Protein AF-M1PUT1-F1 (afdb_monomer_lite)

Organism: Desulfocapsa sulfexigens (strain DSM 10523 / SB164P1) (NCBI:txid1167006)

Structure (mmCIF, N/CA/C/O backbone):
data_AF-M1PUT1-F1
#
_entry.id   AF-M1PUT1-F1
#
loop_
_atom_site.group_PDB
_atom_site.id
_atom_site.type_symbol
_atom_site.label_atom_id
_atom_site.label_alt_id
_atom_site.label_comp_id
_atom_site.label_asym_id
_atom_site.label_entity_id
_atom_site.label_seq_id
_atom_site.pdbx_PDB_ins_code
_atom_site.Cartn_x
_atom_site.Cartn_y
_atom_site.Cartn_z
_atom_site.occupancy
_atom_site.B_iso_or_equiv
_atom_site.auth_seq_id
_atom_site.auth_comp_id
_atom_site.auth_asym_id
_atom_site.auth_atom_id
_atom_site.pdbx_PDB_model_num
ATOM 1 N N . MET A 1 1 ? 48.023 29.730 -5.323 1.00 48.31 1 MET A N 1
ATOM 2 C CA . MET A 1 1 ? 46.971 30.029 -4.322 1.00 48.31 1 MET A CA 1
ATOM 3 C C . MET A 1 1 ? 45.655 30.480 -4.987 1.00 48.31 1 MET A C 1
ATOM 5 O O . MET A 1 1 ? 45.204 31.579 -4.721 1.00 48.31 1 MET A O 1
ATOM 9 N N . LYS A 1 2 ? 45.019 29.673 -5.860 1.00 57.91 2 LYS A N 1
ATOM 10 C CA . LYS A 1 2 ? 43.735 30.046 -6.521 1.00 57.91 2 LYS A CA 1
ATOM 11 C C . LYS A 1 2 ? 42.644 28.958 -6.489 1.00 57.91 2 LYS A C 1
ATOM 13 O O . LYS A 1 2 ? 41.542 29.164 -6.979 1.00 57.91 2 LYS A O 1
ATOM 18 N N . ASN A 1 3 ? 42.908 27.810 -5.860 1.00 53.78 3 ASN A N 1
ATOM 19 C CA . ASN A 1 3 ? 41.974 26.673 -5.869 1.00 53.78 3 ASN A CA 1
ATOM 20 C C . ASN A 1 3 ? 40.825 26.788 -4.848 1.00 53.78 3 ASN A C 1
ATOM 22 O O . ASN A 1 3 ? 39.892 25.992 -4.905 1.00 53.78 3 ASN A O 1
ATOM 26 N N . GLN A 1 4 ? 40.868 27.755 -3.923 1.00 58.66 4 GLN A N 1
ATOM 27 C CA . GLN A 1 4 ? 39.782 27.966 -2.955 1.00 58.66 4 GLN A CA 1
ATOM 28 C C . GLN A 1 4 ? 38.662 28.871 -3.489 1.00 58.66 4 GLN A C 1
ATOM 30 O O . GLN A 1 4 ? 37.504 28.661 -3.135 1.00 58.66 4 GLN A O 1
ATOM 35 N N . GLU A 1 5 ? 38.956 29.803 -4.399 1.00 68.38 5 GLU A N 1
ATOM 36 C CA . GLU A 1 5 ? 37.929 30.696 -4.958 1.00 68.38 5 GLU A CA 1
ATOM 37 C C . GLU A 1 5 ? 36.975 29.957 -5.907 1.00 68.38 5 GLU A C 1
ATOM 39 O O . GLU A 1 5 ? 35.763 30.161 -5.848 1.00 68.38 5 GLU A O 1
ATOM 44 N N . LEU A 1 6 ? 37.486 29.004 -6.696 1.00 61.56 6 LEU A N 1
ATOM 45 C CA . LEU A 1 6 ? 36.655 28.186 -7.588 1.00 61.56 6 LEU A CA 1
ATOM 46 C C . LEU A 1 6 ? 35.690 27.270 -6.822 1.00 61.56 6 LEU A C 1
ATOM 48 O O .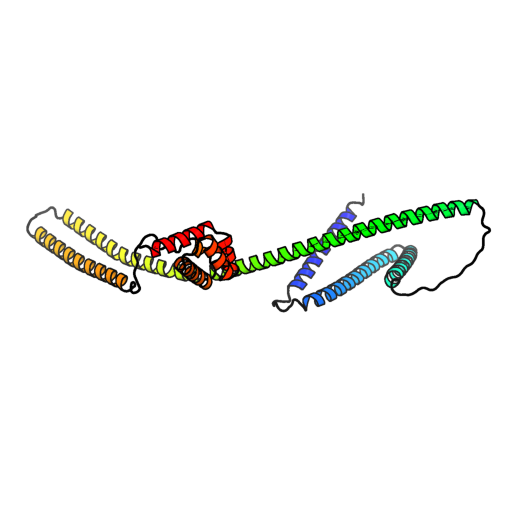 LEU A 1 6 ? 34.551 27.082 -7.244 1.00 61.56 6 LEU A O 1
ATOM 52 N N . ARG A 1 7 ? 36.104 26.741 -5.663 1.00 70.94 7 ARG A N 1
ATOM 53 C CA . ARG A 1 7 ? 35.241 25.889 -4.826 1.00 70.94 7 ARG A CA 1
ATOM 54 C C . ARG A 1 7 ? 34.103 26.678 -4.181 1.00 70.94 7 ARG A C 1
ATOM 56 O O . ARG A 1 7 ? 32.991 26.167 -4.090 1.00 70.94 7 ARG A O 1
ATOM 63 N N . SER A 1 8 ? 34.364 27.924 -3.784 1.00 76.50 8 SER A N 1
ATOM 64 C CA . SER A 1 8 ? 33.346 28.809 -3.206 1.00 76.50 8 SER A CA 1
ATOM 65 C C . SER A 1 8 ? 32.264 29.171 -4.228 1.00 76.50 8 SER A C 1
ATOM 67 O O . SER A 1 8 ? 31.075 29.086 -3.924 1.00 76.50 8 SER A O 1
ATOM 69 N N . SER A 1 9 ? 32.652 29.482 -5.470 1.00 76.25 9 SER A N 1
ATOM 70 C CA . SER A 1 9 ? 31.686 29.749 -6.545 1.00 76.25 9 SER A CA 1
ATOM 71 C C . SER A 1 9 ? 30.878 28.511 -6.945 1.00 76.25 9 SER A C 1
ATOM 73 O O . SER A 1 9 ? 29.685 28.631 -7.216 1.00 76.25 9 SER A O 1
ATOM 75 N N . LEU A 1 10 ? 31.487 27.320 -6.917 1.00 74.25 10 LEU A N 1
ATOM 76 C CA . LEU A 1 10 ? 30.795 26.068 -7.243 1.00 74.25 10 LEU A CA 1
ATOM 77 C C . LEU A 1 10 ? 29.747 25.688 -6.182 1.00 74.25 10 LEU A C 1
ATOM 79 O O . LEU A 1 10 ? 28.637 25.285 -6.514 1.00 74.25 10 LEU A O 1
ATOM 83 N N . ILE A 1 11 ? 30.067 25.872 -4.898 1.00 81.69 11 ILE A N 1
ATOM 84 C CA . ILE A 1 11 ? 29.125 25.625 -3.794 1.00 81.69 11 ILE A CA 1
ATOM 85 C C . ILE A 1 11 ? 27.957 26.615 -3.827 1.00 81.69 11 ILE A C 1
ATOM 87 O O . ILE A 1 11 ? 26.810 26.222 -3.616 1.00 81.69 11 ILE A O 1
ATOM 91 N N . LYS A 1 12 ? 28.221 27.886 -4.153 1.00 76.88 12 LYS A N 1
ATOM 92 C CA . LYS A 1 12 ? 27.166 28.899 -4.282 1.00 76.88 12 LYS A CA 1
ATOM 93 C C . LYS A 1 12 ? 26.215 28.608 -5.446 1.00 76.88 12 LYS A C 1
ATOM 95 O O . LYS A 1 12 ? 25.012 28.789 -5.277 1.00 76.88 12 LYS A O 1
ATOM 100 N N . SER A 1 13 ? 26.713 28.118 -6.588 1.00 77.25 13 SER A N 1
ATOM 101 C CA . SER A 1 13 ? 25.825 27.731 -7.696 1.00 77.25 13 SER A CA 1
ATOM 102 C C . SER A 1 13 ? 25.040 26.449 -7.396 1.00 77.25 13 SER A C 1
ATOM 104 O O . SER A 1 13 ? 23.871 26.362 -7.765 1.00 77.25 13 SER A O 1
ATOM 106 N N . GLY A 1 14 ? 25.624 25.501 -6.652 1.00 79.25 14 GLY A N 1
ATOM 107 C CA . GLY A 1 14 ? 24.929 24.291 -6.201 1.00 79.25 14 GLY A CA 1
ATOM 108 C C . GLY A 1 14 ? 23.739 24.587 -5.282 1.00 79.25 14 GLY A C 1
ATOM 109 O O . GLY A 1 14 ? 22.659 24.033 -5.471 1.00 79.25 14 GLY A O 1
ATOM 110 N N . ILE A 1 15 ? 23.898 25.518 -4.336 1.00 83.81 15 ILE A N 1
ATOM 111 C CA . ILE A 1 15 ? 22.803 25.951 -3.451 1.00 83.81 15 ILE A CA 1
ATOM 112 C C . ILE A 1 15 ? 21.693 26.644 -4.252 1.00 83.81 15 ILE A C 1
ATOM 114 O O . ILE A 1 15 ? 20.517 26.356 -4.041 1.00 83.81 15 ILE A O 1
ATOM 118 N N . LEU A 1 16 ? 22.053 27.508 -5.209 1.00 76.06 16 LEU A N 1
ATOM 119 C CA . LEU A 1 16 ? 21.081 28.173 -6.083 1.00 76.06 16 LEU A CA 1
ATOM 120 C C . LEU A 1 16 ? 20.263 27.155 -6.898 1.00 76.06 16 LEU A C 1
ATOM 122 O O . LEU A 1 16 ? 19.053 27.306 -7.045 1.00 76.06 16 LEU A O 1
ATOM 126 N N . LEU A 1 17 ? 20.912 26.094 -7.382 1.00 79.12 17 LEU A N 1
ATOM 127 C CA . LEU A 1 17 ? 20.268 25.030 -8.148 1.00 79.12 17 LEU A CA 1
ATOM 128 C C . LEU A 1 17 ? 19.271 24.234 -7.292 1.00 79.12 17 LEU A C 1
ATOM 130 O O . LEU A 1 17 ? 18.158 23.980 -7.746 1.00 79.12 17 LEU A O 1
ATOM 134 N N . ILE A 1 18 ? 19.620 23.911 -6.042 1.00 74.00 18 ILE A N 1
ATOM 135 C CA . ILE A 1 18 ? 18.709 23.238 -5.099 1.00 74.00 18 ILE A CA 1
ATOM 136 C C . ILE A 1 18 ? 17.482 24.112 -4.807 1.00 74.00 18 ILE A C 1
ATOM 138 O O . ILE A 1 18 ? 16.357 23.616 -4.831 1.00 74.00 18 ILE A O 1
ATOM 142 N N . VAL A 1 19 ? 17.677 25.417 -4.590 1.00 78.12 19 VAL A N 1
ATOM 143 C CA . VAL A 1 19 ? 16.573 26.366 -4.364 1.00 78.12 19 VAL A CA 1
ATOM 144 C C . VAL A 1 19 ? 15.668 26.467 -5.596 1.00 78.12 19 VAL A C 1
ATOM 146 O O . VAL A 1 19 ? 14.448 26.458 -5.453 1.00 78.12 19 VAL A O 1
ATOM 149 N N . CYS A 1 20 ? 16.234 26.492 -6.807 1.00 74.56 20 CYS A N 1
ATOM 150 C CA . CYS A 1 20 ? 15.451 26.474 -8.044 1.00 74.56 20 CYS A CA 1
ATOM 151 C C . CYS A 1 20 ? 14.635 25.183 -8.205 1.00 74.56 20 CYS A C 1
ATOM 153 O O . CYS A 1 20 ? 13.454 25.260 -8.536 1.00 74.56 20 CYS A O 1
ATOM 155 N N . ILE A 1 21 ? 15.218 24.009 -7.931 1.00 74.75 21 ILE A N 1
ATOM 156 C CA . ILE A 1 21 ? 14.491 22.726 -7.965 1.00 74.75 21 ILE A CA 1
ATOM 157 C C . ILE A 1 21 ? 13.343 22.733 -6.950 1.00 74.75 21 ILE A C 1
ATOM 159 O O . ILE A 1 21 ? 12.232 22.318 -7.277 1.00 74.75 21 ILE A O 1
ATOM 163 N N . PHE A 1 22 ? 13.583 23.252 -5.745 1.00 73.19 22 PHE A N 1
ATOM 164 C CA . PHE A 1 22 ? 12.565 23.351 -4.702 1.00 73.19 22 PHE A CA 1
ATOM 165 C C . PHE A 1 22 ? 11.407 24.279 -5.097 1.00 73.19 22 PHE A C 1
ATOM 167 O O . PHE A 1 22 ? 10.241 23.941 -4.889 1.00 73.19 22 PHE A O 1
ATOM 174 N N . PHE A 1 23 ? 11.707 25.428 -5.710 1.00 69.38 23 PHE A N 1
ATOM 175 C CA . PHE A 1 23 ? 10.690 26.354 -6.214 1.00 69.38 23 PHE A CA 1
ATOM 176 C C . PHE A 1 23 ? 9.856 25.732 -7.330 1.00 69.38 23 PHE A C 1
ATOM 178 O O . PHE A 1 23 ? 8.633 25.836 -7.317 1.00 69.38 23 PHE A O 1
ATOM 185 N N . ILE A 1 24 ? 10.506 25.040 -8.263 1.00 72.00 24 ILE A N 1
ATOM 186 C CA . ILE A 1 24 ? 9.830 24.333 -9.348 1.00 72.00 24 ILE A CA 1
ATOM 187 C C . ILE A 1 24 ? 8.907 23.238 -8.797 1.00 72.00 24 ILE A C 1
ATOM 189 O O . ILE A 1 24 ? 7.756 23.145 -9.216 1.00 72.00 24 ILE A O 1
ATOM 193 N N . TYR A 1 25 ? 9.377 22.456 -7.822 1.00 71.19 25 TYR A N 1
ATOM 194 C CA . TYR A 1 25 ? 8.573 21.430 -7.158 1.00 71.19 25 TYR A CA 1
ATOM 195 C C . TYR A 1 25 ? 7.372 22.037 -6.418 1.00 71.19 25 TYR A C 1
ATOM 197 O O . TYR A 1 25 ? 6.253 21.542 -6.529 1.00 71.19 25 TYR A O 1
ATOM 205 N N . SER A 1 26 ? 7.581 23.159 -5.726 1.00 65.88 26 SER A N 1
ATOM 206 C CA . SER A 1 26 ? 6.524 23.863 -4.988 1.00 65.88 26 SER A CA 1
ATOM 207 C C . SER A 1 26 ? 5.457 24.459 -5.911 1.00 65.88 26 SER A C 1
ATOM 209 O O . SER A 1 26 ? 4.275 24.420 -5.579 1.00 65.88 26 SER A O 1
ATOM 211 N N . PHE A 1 27 ? 5.846 24.975 -7.081 1.00 60.88 27 PHE A N 1
ATOM 212 C CA . PHE A 1 27 ? 4.904 25.471 -8.090 1.00 60.88 27 PHE A CA 1
ATOM 213 C C . PHE A 1 27 ? 4.191 24.346 -8.851 1.00 60.88 27 PHE A C 1
ATOM 215 O O . PHE A 1 27 ? 3.041 24.519 -9.244 1.00 60.88 27 PHE A O 1
ATOM 222 N N . ALA A 1 28 ? 4.835 23.190 -9.035 1.00 61.75 28 ALA A N 1
ATOM 223 C CA . ALA A 1 28 ? 4.196 22.011 -9.617 1.00 61.75 28 ALA A CA 1
ATOM 224 C C . ALA A 1 28 ? 3.171 21.372 -8.660 1.00 61.75 28 ALA A C 1
ATOM 226 O O . ALA A 1 28 ? 2.153 20.852 -9.107 1.00 61.75 28 ALA A O 1
ATOM 227 N N . ALA A 1 29 ? 3.417 21.438 -7.348 1.00 57.94 29 ALA A N 1
ATOM 228 C CA . ALA A 1 29 ? 2.552 20.843 -6.331 1.00 57.94 29 ALA A CA 1
ATOM 229 C C . ALA A 1 29 ? 1.340 21.712 -5.941 1.00 57.94 29 ALA A C 1
ATOM 231 O O . ALA A 1 29 ? 0.393 21.199 -5.350 1.00 57.94 29 ALA A O 1
ATOM 232 N N . SER A 1 30 ? 1.338 23.015 -6.245 1.00 50.88 30 SER A N 1
ATOM 233 C CA . SER A 1 30 ? 0.360 23.948 -5.665 1.00 50.88 30 SER A CA 1
ATOM 234 C C . SER A 1 30 ? -0.952 24.122 -6.438 1.00 50.88 30 SER A C 1
ATOM 236 O O . SER A 1 30 ? -1.791 24.893 -5.979 1.00 50.88 30 SER A O 1
ATOM 238 N N . ASN A 1 31 ? -1.187 23.417 -7.557 1.00 51.44 31 ASN A N 1
ATOM 239 C CA . ASN A 1 31 ? -2.340 23.726 -8.420 1.00 51.44 31 ASN A CA 1
ATOM 240 C C . ASN A 1 31 ? -3.222 22.552 -8.893 1.00 51.44 31 ASN A C 1
ATOM 242 O O . ASN A 1 31 ? -3.867 22.664 -9.935 1.00 51.44 31 ASN A O 1
ATOM 246 N N . SER A 1 32 ? -3.340 21.454 -8.138 1.00 47.97 32 SER A N 1
ATOM 247 C CA . SER A 1 32 ? -4.407 20.473 -8.414 1.00 47.97 32 SER A CA 1
ATOM 248 C C . SER A 1 32 ? -4.882 19.712 -7.173 1.00 47.97 32 SER A C 1
ATOM 250 O O . SER A 1 32 ? -4.445 18.596 -6.896 1.00 47.97 32 SER A O 1
ATOM 252 N N . GLY A 1 33 ? -5.831 20.296 -6.443 1.00 49.47 33 GLY A N 1
ATOM 253 C CA . GLY A 1 33 ? -6.724 19.524 -5.582 1.00 49.47 33 GLY A CA 1
ATOM 254 C C . GLY A 1 33 ? -7.792 18.848 -6.443 1.00 49.47 33 GLY A C 1
ATOM 255 O O . GLY A 1 33 ? -8.712 19.517 -6.904 1.00 49.47 33 GLY A O 1
ATOM 256 N N . GLY A 1 34 ? -7.654 17.544 -6.696 1.00 45.12 34 GLY A N 1
ATOM 257 C CA . GLY A 1 34 ? -8.679 16.740 -7.368 1.00 45.12 34 GLY A CA 1
ATOM 258 C C . GLY A 1 34 ? -8.133 15.489 -8.061 1.00 45.12 34 GLY A C 1
ATOM 259 O O . GLY A 1 34 ? -7.307 15.572 -8.965 1.00 45.12 34 GLY A O 1
ATOM 260 N N . ILE A 1 35 ? -8.650 14.324 -7.661 1.00 49.00 35 ILE A N 1
ATOM 261 C CA . ILE A 1 35 ? -8.198 12.966 -8.029 1.00 49.00 35 ILE A CA 1
ATOM 262 C C . ILE A 1 35 ? -8.502 12.614 -9.511 1.00 49.00 35 ILE A C 1
ATOM 264 O O . ILE A 1 35 ? -8.097 11.575 -10.018 1.00 49.00 35 ILE A O 1
ATOM 268 N N . THR A 1 36 ? -9.128 13.512 -10.278 1.00 49.69 36 THR A N 1
ATOM 269 C CA . THR A 1 36 ? -9.387 13.345 -11.723 1.00 49.69 36 THR A CA 1
ATOM 270 C C . THR A 1 36 ? -8.217 13.781 -12.630 1.00 49.69 36 THR A C 1
ATOM 272 O O . THR A 1 36 ? -8.359 13.805 -13.851 1.00 49.69 36 THR A O 1
ATOM 275 N N . GLY A 1 37 ? -7.056 14.149 -12.069 1.00 51.00 37 GLY A N 1
ATOM 276 C CA . GLY A 1 37 ? -5.939 14.801 -12.777 1.00 51.00 37 GLY A CA 1
ATOM 277 C C . GLY A 1 37 ? -4.860 13.907 -13.415 1.00 51.00 37 GLY A C 1
ATOM 278 O O . GLY A 1 37 ? -3.881 14.436 -13.941 1.00 51.00 37 GLY A O 1
ATOM 279 N N . THR A 1 38 ? -4.986 12.580 -13.402 1.00 52.06 38 THR A N 1
ATOM 280 C CA . THR A 1 38 ? -3.892 11.664 -13.800 1.00 52.06 38 THR A CA 1
ATOM 281 C C . THR A 1 38 ? -3.617 11.590 -15.307 1.00 52.06 38 THR A C 1
ATOM 283 O O . THR A 1 38 ? -2.512 11.236 -15.705 1.00 52.06 38 THR A O 1
ATOM 286 N N . ILE A 1 39 ? -4.564 11.987 -16.165 1.00 51.38 39 ILE A N 1
ATOM 287 C CA . ILE A 1 39 ? -4.341 12.049 -17.626 1.00 51.38 39 ILE A CA 1
ATOM 288 C C . ILE A 1 39 ? -3.794 13.426 -18.051 1.00 51.38 39 ILE A C 1
ATOM 290 O O . ILE A 1 39 ? -3.017 13.526 -19.001 1.00 51.38 39 ILE A O 1
ATOM 294 N N . SER A 1 40 ? -4.125 14.491 -17.311 1.00 52.81 40 SER A N 1
ATOM 295 C CA . SER A 1 40 ? -3.613 15.848 -17.572 1.00 52.81 40 SER A CA 1
ATOM 296 C C . SER A 1 40 ? -2.169 16.038 -17.072 1.00 52.81 40 SER A C 1
ATOM 298 O O . SER A 1 40 ? -1.398 16.814 -17.641 1.00 52.81 40 SER A O 1
ATOM 300 N N . SER A 1 41 ? -1.754 15.278 -16.051 1.00 53.03 41 SER A N 1
ATOM 301 C CA . SER A 1 41 ? -0.407 15.364 -15.469 1.00 53.03 41 SER A CA 1
ATOM 302 C C . SER A 1 41 ? 0.706 14.875 -16.408 1.00 53.03 41 SER A C 1
ATOM 304 O O . SER A 1 41 ? 1.805 15.431 -16.384 1.00 53.03 41 SER A O 1
ATOM 306 N N . LEU A 1 42 ? 0.431 13.915 -17.300 1.00 54.72 42 LEU A N 1
ATOM 307 C CA . LEU A 1 42 ? 1.400 13.451 -18.306 1.00 54.72 42 LEU A CA 1
ATOM 308 C C . LEU A 1 42 ? 1.663 14.501 -19.397 1.00 54.72 42 LEU A C 1
ATOM 310 O O . LEU A 1 42 ? 2.816 14.725 -19.771 1.00 54.72 42 LEU A O 1
ATOM 314 N N . PHE A 1 43 ? 0.625 15.207 -19.859 1.00 58.50 43 PHE A N 1
ATOM 315 C CA . PHE A 1 43 ? 0.790 16.335 -20.786 1.00 58.50 43 PHE A CA 1
ATOM 316 C C . PHE A 1 43 ? 1.532 17.504 -20.130 1.00 58.50 43 PHE A C 1
ATOM 318 O O . PHE A 1 43 ? 2.399 18.119 -20.758 1.00 58.50 43 PHE A O 1
ATOM 325 N N . SER A 1 44 ? 1.259 17.761 -18.847 1.00 65.19 44 SER A N 1
ATOM 326 C CA . SER A 1 44 ? 1.984 18.772 -18.076 1.00 65.19 44 SER A CA 1
ATOM 327 C C . SER A 1 44 ? 3.463 18.413 -17.892 1.00 65.19 44 SER A C 1
ATOM 329 O O . SER A 1 44 ? 4.306 19.306 -17.908 1.00 65.19 44 SER A O 1
ATOM 331 N N . GLY A 1 45 ? 3.807 17.124 -17.791 1.00 72.88 45 GLY A N 1
ATOM 332 C CA . GLY A 1 45 ? 5.194 16.658 -17.718 1.00 72.88 45 GLY A CA 1
ATOM 333 C C . GLY A 1 45 ? 5.998 16.937 -18.994 1.00 72.88 45 GLY A C 1
ATOM 334 O O . GLY A 1 45 ? 7.127 17.418 -18.921 1.00 72.88 45 GLY A O 1
ATOM 335 N N . ILE A 1 46 ? 5.411 16.710 -20.173 1.00 74.19 46 ILE A N 1
ATOM 336 C CA . ILE A 1 46 ? 6.084 16.975 -21.458 1.00 74.19 46 ILE A CA 1
ATOM 337 C C . ILE A 1 46 ? 6.275 18.483 -21.673 1.00 74.19 46 ILE A C 1
ATOM 339 O O . ILE A 1 46 ? 7.370 18.922 -22.024 1.00 74.19 46 ILE A O 1
ATOM 343 N N . LEU A 1 47 ? 5.244 19.292 -21.401 1.00 73.00 47 LEU A N 1
ATOM 344 C CA . LEU A 1 47 ? 5.341 20.757 -21.444 1.00 73.00 47 LEU A CA 1
ATOM 345 C C . LEU A 1 47 ? 6.370 21.290 -20.442 1.00 73.00 47 LEU A C 1
ATOM 347 O O . LEU A 1 47 ? 7.108 22.222 -20.757 1.00 73.00 47 LEU A O 1
ATOM 351 N N . PHE A 1 48 ? 6.468 20.665 -19.269 1.00 77.56 48 PHE A N 1
ATOM 352 C CA . PHE A 1 48 ? 7.476 20.989 -18.271 1.00 77.56 48 PHE A CA 1
ATOM 353 C C . PHE A 1 48 ? 8.898 20.672 -18.757 1.00 77.56 48 PHE A C 1
ATOM 355 O O . PHE A 1 48 ? 9.778 21.515 -18.616 1.00 77.56 48 PHE A O 1
ATOM 362 N N . ILE A 1 49 ? 9.133 19.521 -19.398 1.00 79.94 49 ILE A N 1
ATOM 363 C CA . ILE A 1 49 ? 10.450 19.178 -19.969 1.00 79.94 49 ILE A CA 1
ATOM 364 C C . ILE A 1 49 ? 10.840 20.150 -21.090 1.00 79.94 49 ILE A C 1
ATOM 366 O O . ILE A 1 49 ? 11.989 20.599 -21.146 1.00 79.94 49 ILE A O 1
ATOM 370 N N . ILE A 1 50 ? 9.893 20.509 -21.963 1.00 78.56 50 ILE A N 1
ATOM 371 C CA . ILE A 1 50 ? 10.117 21.496 -23.028 1.00 78.56 50 ILE A CA 1
ATOM 372 C C . ILE A 1 50 ? 10.440 22.862 -22.413 1.00 78.56 50 ILE A C 1
ATOM 374 O O . ILE A 1 50 ? 11.431 23.487 -22.791 1.00 78.56 50 ILE A O 1
ATOM 378 N N . GLY A 1 51 ? 9.655 23.300 -21.425 1.00 82.75 51 GLY A N 1
ATOM 379 C CA . GLY A 1 51 ? 9.877 24.552 -20.704 1.00 82.75 51 GLY A CA 1
ATOM 380 C C . GLY A 1 51 ? 11.225 24.586 -19.984 1.00 82.75 51 GLY A C 1
ATOM 381 O O . GLY A 1 51 ? 11.948 25.574 -20.086 1.00 82.75 51 GLY A O 1
ATOM 382 N N . LEU A 1 52 ? 11.609 23.489 -19.328 1.00 82.88 52 LEU A N 1
ATOM 383 C CA . LEU A 1 52 ? 12.892 23.345 -18.641 1.00 82.88 52 LEU A CA 1
ATOM 384 C C . LEU A 1 52 ? 14.060 23.399 -19.628 1.00 82.88 52 LEU A C 1
ATOM 386 O O . LEU A 1 52 ? 15.049 24.082 -19.374 1.00 82.88 52 LEU A O 1
ATOM 390 N N . THR A 1 53 ? 13.932 22.728 -20.772 1.00 83.25 53 THR A N 1
ATOM 391 C CA . THR A 1 53 ? 14.958 22.731 -21.821 1.00 83.25 53 THR A CA 1
ATOM 392 C C . THR A 1 53 ? 15.113 24.127 -22.421 1.00 83.25 53 THR A C 1
ATOM 394 O O . THR A 1 53 ? 16.236 24.594 -22.611 1.00 83.25 53 THR A O 1
ATOM 397 N N . LEU A 1 54 ? 14.005 24.837 -22.655 1.00 80.75 54 LEU A N 1
ATOM 398 C CA . LEU A 1 54 ? 14.023 26.203 -23.174 1.00 80.75 54 LEU A CA 1
ATOM 399 C C . LEU A 1 54 ? 14.628 27.187 -22.160 1.00 80.75 54 LEU A C 1
ATOM 401 O O . LEU A 1 54 ? 15.488 27.991 -22.516 1.00 80.75 54 LEU A O 1
ATOM 405 N N . ALA A 1 55 ? 14.239 27.088 -20.887 1.00 81.00 55 ALA A N 1
ATOM 406 C CA . ALA A 1 55 ? 14.787 27.909 -19.811 1.00 81.00 55 ALA A CA 1
ATOM 407 C C . ALA A 1 55 ? 16.293 27.669 -19.621 1.00 81.00 55 ALA A C 1
ATOM 409 O O . ALA A 1 55 ? 17.060 28.620 -19.459 1.00 81.00 55 ALA A O 1
ATOM 410 N N . LEU A 1 56 ? 16.731 26.410 -19.701 1.00 86.88 56 LEU A N 1
ATOM 411 C CA . LEU A 1 56 ? 18.141 26.044 -19.609 1.00 86.88 56 LEU A CA 1
ATOM 412 C C . LEU A 1 56 ? 18.934 26.576 -20.810 1.00 86.88 56 LEU A C 1
ATOM 414 O O . LEU A 1 56 ? 20.002 27.155 -20.620 1.00 86.88 56 LEU A O 1
ATOM 418 N N . ALA A 1 57 ? 18.392 26.476 -22.027 1.00 82.94 57 ALA A N 1
ATOM 419 C CA . ALA A 1 57 ? 19.015 27.039 -23.224 1.00 82.94 57 ALA A CA 1
ATOM 420 C C . ALA A 1 57 ? 19.190 28.566 -23.122 1.00 82.94 57 ALA A C 1
ATOM 422 O O . ALA A 1 57 ? 20.272 29.085 -23.404 1.00 82.94 57 ALA A O 1
ATOM 423 N N . VAL A 1 58 ? 18.162 29.287 -22.656 1.00 86.81 58 VAL A N 1
ATOM 424 C CA . VAL A 1 58 ? 18.233 30.741 -22.426 1.00 86.81 58 VAL A CA 1
ATOM 425 C C . VAL A 1 58 ? 19.262 31.078 -21.347 1.00 86.81 58 VAL A C 1
ATOM 427 O O . VAL A 1 58 ? 20.065 31.991 -21.532 1.00 86.81 58 VAL A O 1
ATOM 430 N N . SER A 1 59 ? 19.288 30.324 -20.244 1.00 91.88 59 SER A N 1
ATOM 431 C CA . SER A 1 59 ? 20.251 30.524 -19.156 1.00 91.88 59 SER A CA 1
ATOM 432 C C . SER A 1 59 ? 21.698 30.404 -19.644 1.00 91.88 59 SER A C 1
ATOM 434 O O . SER A 1 59 ? 22.521 31.279 -19.370 1.00 91.88 59 SER A O 1
ATOM 436 N N . VAL A 1 60 ? 21.994 29.372 -20.438 1.00 87.44 60 VAL A N 1
ATOM 437 C CA . VAL A 1 60 ? 23.319 29.158 -21.032 1.00 87.44 60 VAL A CA 1
ATOM 438 C C . VAL A 1 60 ? 23.691 30.296 -21.991 1.00 87.44 60 VAL A C 1
ATOM 440 O O . VAL A 1 60 ? 24.822 30.782 -21.955 1.00 87.44 60 VAL A O 1
ATOM 443 N N . LEU A 1 61 ? 22.743 30.778 -22.800 1.00 87.12 61 LEU A N 1
ATOM 444 C CA . LEU A 1 61 ? 22.966 31.876 -23.747 1.00 87.12 61 LEU A CA 1
ATOM 445 C C . LEU A 1 61 ? 23.318 33.189 -23.030 1.00 87.12 61 LEU A C 1
ATOM 447 O O . LEU A 1 61 ? 24.260 33.875 -23.428 1.00 87.12 61 LEU A O 1
ATOM 451 N N . VAL A 1 62 ? 22.624 33.503 -21.931 1.00 92.19 62 VAL A N 1
ATOM 452 C CA . VAL A 1 62 ? 22.940 34.666 -21.083 1.00 92.19 62 VAL A CA 1
ATOM 453 C C . VAL A 1 62 ? 24.348 34.548 -20.493 1.00 92.19 62 VAL A C 1
ATOM 455 O O . VAL A 1 62 ? 25.107 35.518 -20.502 1.00 92.19 62 VAL A O 1
ATOM 458 N N . LEU A 1 63 ? 24.728 33.357 -20.025 1.00 90.56 63 LEU A N 1
ATOM 459 C CA . LEU A 1 63 ? 26.033 33.106 -19.412 1.00 90.56 63 LEU A CA 1
ATOM 460 C C . LEU A 1 63 ? 27.177 33.280 -20.423 1.00 90.56 63 LEU A C 1
ATOM 462 O O . LEU A 1 63 ? 28.172 33.942 -20.120 1.00 90.56 63 LEU A O 1
ATOM 466 N N . PHE A 1 64 ? 26.999 32.778 -21.649 1.00 89.88 64 PHE A N 1
ATOM 467 C CA . PHE A 1 64 ? 27.928 33.036 -22.750 1.00 89.88 64 PHE A CA 1
ATOM 468 C C . PHE A 1 64 ? 27.984 34.518 -23.123 1.00 89.88 64 PHE A C 1
ATOM 470 O O . PHE A 1 64 ? 29.075 35.041 -23.334 1.00 89.88 64 PHE A O 1
ATOM 477 N N . GLY A 1 65 ? 26.846 35.217 -23.154 1.00 91.94 65 GLY A N 1
ATOM 478 C CA . GLY A 1 65 ? 26.806 36.655 -23.427 1.00 91.94 65 GLY A CA 1
ATOM 479 C C . GLY A 1 65 ? 27.648 37.463 -22.436 1.00 91.94 65 GLY A C 1
ATOM 480 O O . GLY A 1 65 ? 28.447 38.304 -22.843 1.00 91.94 65 GLY A O 1
ATOM 481 N N . ILE A 1 66 ? 27.535 37.159 -21.140 1.00 91.50 66 ILE A N 1
ATOM 482 C CA . ILE A 1 66 ? 28.341 37.804 -20.094 1.00 91.50 66 ILE A CA 1
ATOM 483 C C . ILE A 1 66 ? 29.824 37.442 -20.250 1.00 91.50 66 ILE A C 1
ATOM 485 O O . ILE A 1 66 ? 30.682 38.322 -20.184 1.00 91.50 66 ILE A O 1
ATOM 489 N N . TYR A 1 67 ? 30.133 36.166 -20.497 1.00 93.38 67 TYR A N 1
ATOM 490 C CA . TYR A 1 67 ? 31.504 35.694 -20.700 1.00 93.38 67 TYR A CA 1
ATOM 491 C C . TYR A 1 67 ? 32.195 36.404 -21.873 1.00 93.38 67 TYR A C 1
ATOM 493 O O . TYR A 1 67 ? 33.283 36.957 -21.704 1.00 93.38 67 TYR A O 1
ATOM 501 N N . PHE A 1 68 ? 31.540 36.463 -23.036 1.00 91.81 68 PHE A N 1
ATOM 502 C CA . PHE A 1 68 ? 32.058 37.172 -24.204 1.00 91.81 68 PHE A CA 1
ATOM 503 C C . PHE A 1 68 ? 32.109 38.686 -23.989 1.00 91.81 68 PHE A C 1
ATOM 505 O O . PHE A 1 68 ? 33.046 39.321 -24.459 1.00 91.81 68 PHE A O 1
ATOM 512 N N . GLY A 1 69 ? 31.174 39.270 -23.233 1.00 92.69 69 GLY A N 1
ATOM 513 C CA . GLY A 1 69 ? 31.227 40.687 -22.862 1.00 92.69 69 GLY A CA 1
ATOM 514 C C . GLY A 1 69 ? 32.489 41.042 -22.069 1.00 92.69 69 GLY A C 1
ATOM 515 O O . GLY A 1 69 ? 33.162 42.027 -22.377 1.00 92.69 69 GLY A O 1
ATOM 516 N N . ILE A 1 70 ? 32.861 40.203 -21.097 1.00 94.00 70 ILE A N 1
ATOM 517 C CA . ILE A 1 70 ? 34.092 40.380 -20.312 1.00 94.00 70 ILE A CA 1
ATOM 518 C C . ILE A 1 70 ? 35.332 40.171 -21.193 1.00 94.00 70 ILE A C 1
ATOM 520 O O . ILE A 1 70 ? 36.261 40.978 -21.150 1.00 94.00 70 ILE A O 1
ATOM 524 N N . LEU A 1 71 ? 35.344 39.123 -22.022 1.00 90.81 71 LEU A N 1
ATOM 525 C CA . LEU A 1 71 ? 36.436 38.847 -22.963 1.00 90.81 71 LEU A CA 1
ATOM 526 C C . LEU A 1 71 ? 36.646 39.982 -23.962 1.00 90.81 71 LEU A C 1
ATOM 528 O O . LEU A 1 71 ? 37.784 40.365 -24.210 1.00 90.81 71 LEU A O 1
ATOM 532 N N . TYR A 1 72 ? 35.563 40.556 -24.482 1.00 94.31 72 TYR A N 1
ATOM 533 C CA . TYR A 1 72 ? 35.610 41.682 -25.406 1.00 94.31 72 TYR A CA 1
ATOM 534 C C . TYR A 1 72 ? 36.242 42.922 -24.764 1.00 94.31 72 TYR A C 1
ATOM 536 O O . TYR A 1 72 ? 37.013 43.621 -25.422 1.00 94.31 72 TYR A O 1
ATOM 544 N N . MET A 1 73 ? 35.962 43.181 -23.479 1.00 91.62 73 MET A N 1
ATOM 545 C CA . MET A 1 73 ? 36.613 44.272 -22.744 1.00 91.62 73 MET A CA 1
ATOM 546 C C . MET A 1 73 ? 38.089 43.994 -22.441 1.00 91.62 73 MET A C 1
ATOM 548 O O . MET A 1 73 ? 38.868 44.938 -22.350 1.00 91.62 73 MET A O 1
ATOM 552 N N . TYR A 1 74 ? 38.476 42.728 -22.268 1.00 94.50 74 TYR A N 1
ATOM 553 C CA . TYR A 1 74 ? 39.849 42.358 -21.925 1.00 94.50 74 TYR A CA 1
ATOM 554 C C . TYR A 1 74 ? 40.771 42.293 -23.149 1.00 94.50 74 TYR A C 1
ATOM 556 O O . TYR A 1 74 ? 41.862 42.859 -23.131 1.00 94.50 74 TYR A O 1
ATOM 564 N N . ASN A 1 75 ? 40.349 41.603 -24.212 1.00 94.12 75 ASN A N 1
ATOM 565 C CA . ASN A 1 75 ? 41.095 41.497 -25.461 1.00 94.12 75 ASN A CA 1
ATOM 566 C C . ASN A 1 75 ? 40.163 41.152 -26.634 1.00 94.12 75 ASN A C 1
ATOM 568 O O . ASN A 1 75 ? 39.612 40.051 -26.726 1.00 94.12 75 ASN A O 1
ATOM 572 N N . LYS A 1 76 ? 40.025 42.100 -27.565 1.00 93.62 76 LYS A N 1
ATOM 573 C CA . LYS A 1 76 ? 39.129 41.987 -28.718 1.00 93.62 76 LYS A CA 1
ATOM 574 C C . LYS A 1 76 ? 39.528 40.863 -29.679 1.00 93.62 76 LYS A C 1
ATOM 576 O O . LYS A 1 76 ? 38.642 40.199 -30.214 1.00 93.62 76 LYS A O 1
ATOM 581 N N . ASP A 1 77 ? 40.824 40.630 -29.866 1.00 92.25 77 ASP A N 1
ATOM 582 C CA . ASP A 1 77 ? 41.314 39.626 -30.815 1.00 92.25 77 ASP A CA 1
ATOM 583 C C . ASP A 1 77 ? 41.073 38.211 -30.272 1.00 92.25 77 ASP A C 1
ATOM 585 O O . ASP A 1 77 ? 40.490 37.371 -30.953 1.00 92.25 77 ASP A O 1
ATOM 589 N N . THR A 1 78 ? 41.355 37.987 -28.983 1.00 90.69 78 THR A N 1
ATOM 590 C CA . THR A 1 78 ? 41.058 36.711 -28.308 1.00 90.69 78 THR A CA 1
ATOM 591 C C . THR A 1 78 ? 39.559 36.404 -28.277 1.00 90.69 78 THR A C 1
ATOM 593 O O . THR A 1 78 ? 39.162 35.247 -28.412 1.00 90.69 78 THR A O 1
ATOM 596 N N . CYS A 1 79 ? 38.707 37.425 -28.122 1.00 90.94 79 CYS A N 1
ATOM 597 C CA . CYS A 1 79 ? 37.253 37.261 -28.169 1.00 90.94 79 CYS A CA 1
ATOM 598 C C . CYS A 1 79 ? 36.772 36.771 -29.543 1.00 90.94 79 CYS A C 1
ATOM 600 O O . CYS A 1 79 ? 35.834 35.979 -29.614 1.00 90.94 79 CYS A O 1
ATOM 602 N N . LYS A 1 80 ? 37.399 37.236 -30.630 1.00 93.50 80 LYS A N 1
ATOM 603 C CA . LYS A 1 80 ? 37.038 36.828 -31.988 1.00 93.50 80 LYS A CA 1
ATOM 604 C C . LYS A 1 80 ? 37.410 35.367 -32.238 1.00 93.50 80 LYS A C 1
ATOM 606 O O . LYS A 1 80 ? 36.548 34.595 -32.648 1.00 93.50 80 LYS A O 1
ATOM 611 N N . ASP A 1 81 ? 38.635 34.980 -31.891 1.00 94.75 81 ASP A N 1
ATOM 612 C CA . ASP A 1 81 ? 39.118 33.609 -32.087 1.00 94.75 81 ASP A CA 1
ATOM 613 C C . ASP A 1 81 ? 38.296 32.596 -31.270 1.00 94.75 81 ASP A C 1
ATOM 615 O O . ASP A 1 81 ? 37.864 31.564 -31.786 1.00 94.75 81 ASP A O 1
ATOM 619 N N . THR A 1 82 ? 38.002 32.919 -30.005 1.00 91.88 82 THR A N 1
ATOM 620 C CA . THR A 1 82 ? 37.177 32.059 -29.134 1.00 91.88 82 THR A CA 1
ATOM 621 C C . THR A 1 82 ? 35.716 31.985 -29.576 1.00 91.88 82 THR A C 1
ATOM 623 O O . THR A 1 82 ? 35.089 30.932 -29.439 1.00 91.88 82 THR A O 1
ATOM 626 N N . TYR A 1 83 ? 35.162 33.066 -30.132 1.00 93.19 83 TYR A N 1
ATOM 627 C CA . TYR A 1 83 ? 33.814 33.056 -30.695 1.00 93.19 83 TYR A CA 1
ATOM 628 C C . TYR A 1 83 ? 33.733 32.211 -31.972 1.00 93.19 83 TYR A C 1
ATOM 630 O O . TYR A 1 83 ? 32.786 31.439 -32.125 1.00 93.19 83 TYR A O 1
ATOM 638 N N . ASP A 1 84 ? 34.727 32.303 -32.857 1.00 92.25 84 ASP A N 1
ATOM 639 C CA . ASP A 1 84 ? 34.780 31.506 -34.085 1.00 92.25 84 ASP A CA 1
ATOM 640 C C . ASP A 1 84 ? 34.940 30.007 -33.769 1.00 92.25 84 ASP A C 1
ATOM 642 O O . ASP A 1 84 ? 34.235 29.172 -34.344 1.00 92.25 84 ASP A O 1
ATOM 646 N N . GLU A 1 85 ? 35.773 29.647 -32.786 1.00 92.75 85 GLU A N 1
ATOM 647 C CA . GLU A 1 85 ? 35.890 28.263 -32.310 1.00 92.75 85 GLU A CA 1
ATOM 648 C C . GLU A 1 85 ? 34.574 27.754 -31.695 1.00 92.75 85 GLU A C 1
ATOM 650 O O . GLU A 1 85 ? 34.129 26.641 -31.996 1.00 92.75 85 GLU A O 1
ATOM 655 N N . PHE A 1 86 ? 33.908 28.573 -30.872 1.00 90.62 86 PHE A N 1
ATOM 656 C CA . PHE A 1 86 ? 32.604 28.239 -30.297 1.00 90.62 86 PHE A CA 1
ATOM 657 C C . PHE A 1 86 ? 31.540 28.052 -31.382 1.00 90.62 86 PHE A C 1
ATOM 659 O O . PHE A 1 86 ? 30.814 27.059 -31.364 1.00 90.62 86 PHE A O 1
ATOM 666 N N . LYS A 1 87 ? 31.473 28.955 -32.366 1.00 92.69 87 LYS A N 1
ATOM 667 C CA . LYS A 1 87 ? 30.536 28.873 -33.491 1.00 92.69 87 LYS A CA 1
ATOM 668 C C . LYS A 1 87 ? 30.739 27.592 -34.297 1.00 92.69 87 LYS A C 1
ATOM 670 O O . LYS A 1 87 ? 29.753 26.941 -34.647 1.00 92.69 87 LYS A O 1
ATOM 675 N N . ASN A 1 88 ? 31.987 27.204 -34.553 1.00 91.62 88 ASN A N 1
ATOM 676 C CA . ASN A 1 88 ? 32.299 25.957 -35.248 1.00 91.62 88 ASN A CA 1
ATOM 677 C C . ASN A 1 88 ? 31.845 24.740 -34.429 1.00 91.62 88 ASN A C 1
ATOM 679 O O . ASN A 1 88 ? 31.098 23.913 -34.945 1.00 91.62 88 ASN A O 1
ATOM 683 N N . LYS A 1 89 ? 32.151 24.695 -33.124 1.00 90.94 89 LYS A N 1
ATOM 684 C CA . LYS A 1 89 ? 31.695 23.611 -32.231 1.00 90.94 89 LYS A CA 1
ATOM 685 C C . LYS A 1 89 ? 30.172 23.525 -32.115 1.00 90.94 89 LYS A C 1
ATOM 687 O O . LYS A 1 89 ? 29.628 22.426 -32.121 1.00 90.94 89 LYS A O 1
ATOM 692 N N . VAL A 1 90 ? 29.469 24.656 -32.037 1.00 86.38 90 VAL A N 1
ATOM 693 C CA . VAL A 1 90 ? 27.995 24.693 -32.013 1.00 86.38 90 VAL A CA 1
ATOM 694 C C . VAL A 1 90 ? 27.416 24.223 -33.344 1.00 86.38 90 VAL A C 1
ATOM 696 O O . VAL A 1 90 ? 26.422 23.502 -33.357 1.00 86.38 90 VAL A O 1
ATOM 699 N N . THR A 1 91 ? 28.043 24.587 -34.463 1.00 86.69 91 THR A N 1
ATOM 700 C CA . THR A 1 91 ? 27.623 24.130 -35.794 1.00 86.69 91 THR A CA 1
ATOM 701 C C . THR A 1 91 ? 27.811 22.621 -35.936 1.00 86.69 91 THR A C 1
ATOM 703 O O . THR A 1 91 ? 26.912 21.943 -36.428 1.00 86.69 91 THR A O 1
ATOM 706 N N . ASP A 1 92 ? 28.926 22.075 -35.455 1.00 88.06 92 ASP A N 1
ATOM 707 C CA . ASP A 1 92 ? 29.195 20.634 -35.478 1.00 88.06 92 ASP A CA 1
ATOM 708 C C . ASP A 1 92 ? 28.273 19.863 -34.526 1.00 88.06 92 ASP A C 1
ATOM 710 O O . ASP A 1 92 ? 27.742 18.812 -34.887 1.00 88.06 92 ASP A O 1
ATOM 714 N N . PHE A 1 93 ? 27.991 20.416 -33.344 1.00 83.75 93 PHE A N 1
ATOM 715 C CA . PHE A 1 93 ? 27.026 19.843 -32.409 1.00 83.75 93 PHE A CA 1
ATOM 716 C C . PHE A 1 93 ? 25.601 19.857 -32.980 1.00 83.75 93 PHE A C 1
ATOM 718 O O . PHE A 1 93 ? 24.902 18.848 -32.919 1.00 83.75 93 PHE A O 1
ATOM 725 N N . SER A 1 94 ? 25.189 20.963 -33.607 1.00 79.25 94 SER A N 1
ATOM 726 C CA . SER A 1 94 ? 23.892 21.082 -34.286 1.00 79.25 94 SER A CA 1
ATOM 727 C C . SER A 1 94 ? 23.771 20.098 -35.451 1.00 79.25 94 SER A C 1
ATOM 729 O O . SER A 1 94 ? 22.747 19.434 -35.594 1.00 79.25 94 SER A O 1
ATOM 731 N N . LYS A 1 95 ? 24.839 19.910 -36.237 1.00 83.75 95 LYS A N 1
ATOM 732 C CA . LYS A 1 95 ? 24.891 18.881 -37.287 1.00 83.75 95 LYS A CA 1
ATOM 733 C C . LYS A 1 95 ? 24.798 17.465 -36.723 1.00 83.75 95 LYS A C 1
ATOM 735 O O . LYS A 1 95 ? 24.113 16.645 -37.316 1.00 83.75 95 LYS A O 1
ATOM 740 N N . SER A 1 96 ? 25.438 17.176 -35.592 1.00 81.00 96 SER A N 1
ATOM 741 C CA . SER A 1 96 ? 25.334 15.870 -34.926 1.00 81.00 96 SER A CA 1
ATOM 742 C C . SER A 1 96 ? 23.910 15.601 -34.422 1.00 81.00 96 SER A C 1
ATOM 744 O O . SER A 1 96 ? 23.386 14.501 -34.575 1.00 81.00 96 SER A O 1
ATOM 746 N N . PHE A 1 97 ? 23.238 16.631 -33.900 1.00 69.94 97 PHE A N 1
ATOM 747 C CA . PHE A 1 97 ? 21.887 16.508 -33.352 1.00 69.94 97 PHE A CA 1
ATOM 748 C C . PHE A 1 97 ? 20.789 16.477 -34.435 1.00 69.94 97 PHE A C 1
ATOM 750 O O . PHE A 1 97 ? 19.826 15.725 -34.316 1.00 69.94 97 PHE A O 1
ATOM 757 N N . CYS A 1 98 ? 20.948 17.231 -35.529 1.00 62.12 98 CYS A N 1
ATOM 758 C CA . CYS A 1 98 ? 20.041 17.211 -36.689 1.00 62.12 98 CYS A CA 1
ATOM 759 C C . CYS A 1 98 ? 20.383 16.119 -37.723 1.00 62.12 98 CYS A C 1
ATOM 761 O O . CYS A 1 98 ? 19.571 15.816 -38.598 1.00 62.12 98 CYS A O 1
ATOM 763 N N . GLY A 1 99 ? 21.572 15.519 -37.641 1.00 54.38 99 GLY A N 1
ATOM 764 C CA . GLY A 1 99 ? 22.103 14.570 -38.625 1.00 54.38 99 GLY A CA 1
ATOM 765 C C . GLY A 1 99 ? 21.464 13.183 -38.600 1.00 54.38 99 GLY A C 1
ATOM 766 O O . GLY A 1 99 ? 21.650 12.418 -39.541 1.00 54.38 99 GLY A O 1
ATOM 767 N N . SER A 1 100 ? 20.655 12.861 -37.588 1.00 49.69 100 SER A N 1
ATOM 768 C CA . SER A 1 100 ? 19.964 11.564 -37.508 1.00 49.69 100 SER A CA 1
ATOM 769 C C . SER A 1 100 ? 18.689 11.478 -38.370 1.00 49.69 100 SER A C 1
ATOM 771 O O . SER A 1 100 ? 17.952 10.500 -38.280 1.00 49.69 100 SER A O 1
ATOM 773 N N . CYS A 1 101 ? 18.395 12.481 -39.211 1.00 44.72 101 CYS A N 1
ATOM 774 C CA . CYS A 1 101 ? 17.169 12.493 -40.026 1.00 44.72 101 CYS A CA 1
ATOM 775 C C . CYS A 1 101 ? 17.329 12.904 -41.502 1.00 44.72 101 CYS A C 1
ATOM 777 O O . CYS A 1 101 ? 16.337 13.230 -42.147 1.00 44.72 101 CYS A O 1
ATOM 779 N N . SER A 1 102 ? 18.528 12.872 -42.093 1.00 46.94 102 SER A N 1
ATOM 780 C CA . SER A 1 102 ? 18.643 13.083 -43.549 1.00 46.94 102 SER A CA 1
ATOM 781 C C . SER A 1 102 ? 19.751 12.259 -44.210 1.00 46.94 102 SER A C 1
ATOM 783 O O . SER A 1 102 ? 20.924 12.606 -44.218 1.00 46.94 102 SER A O 1
ATOM 785 N N . THR A 1 103 ? 19.321 11.124 -44.758 1.00 45.22 103 THR A N 1
ATOM 786 C CA . THR A 1 103 ? 19.681 10.555 -46.065 1.00 45.22 103 THR A CA 1
ATOM 787 C C . THR A 1 103 ? 20.920 11.136 -46.772 1.00 45.22 103 THR A C 1
ATOM 789 O O . THR A 1 103 ? 20.869 12.189 -47.399 1.00 45.22 103 THR A O 1
ATOM 792 N N . THR A 1 104 ? 22.007 10.362 -46.705 1.00 51.09 104 THR A N 1
ATOM 793 C CA . THR A 1 104 ? 23.037 10.082 -47.731 1.00 51.09 104 THR A CA 1
ATOM 794 C C . THR A 1 104 ? 23.112 10.969 -48.983 1.00 51.09 104 THR A C 1
ATOM 796 O O . THR A 1 104 ? 22.203 10.931 -49.810 1.00 51.09 104 THR A O 1
ATOM 799 N N . CYS A 1 105 ? 24.284 11.570 -49.234 1.00 43.66 105 CYS A N 1
ATOM 800 C CA . CYS A 1 105 ? 24.810 11.849 -50.579 1.00 43.66 105 CYS A CA 1
ATOM 801 C C . CYS A 1 105 ? 26.346 11.712 -50.591 1.00 43.66 105 CYS A C 1
ATOM 803 O O . CYS A 1 105 ? 27.037 12.261 -49.739 1.00 43.66 105 CYS A O 1
ATOM 805 N N . PHE A 1 106 ? 26.823 10.943 -51.566 1.00 44.50 106 PHE A N 1
ATOM 806 C CA . PHE A 1 106 ? 28.190 10.520 -51.869 1.00 44.50 106 PHE A CA 1
ATOM 807 C C . PHE A 1 106 ? 29.138 11.663 -52.276 1.00 44.50 106 PHE A C 1
ATOM 809 O O . PHE A 1 106 ? 28.717 12.581 -52.975 1.00 44.50 106 PHE A O 1
ATOM 816 N N . SER A 1 107 ? 30.436 11.488 -51.996 1.00 43.16 107 SER A N 1
ATOM 817 C CA . SER A 1 107 ? 31.515 12.045 -52.826 1.00 43.16 107 SER A CA 1
ATOM 818 C C . SER A 1 107 ? 32.437 10.912 -53.280 1.00 43.16 107 SER A C 1
ATOM 820 O O . SER A 1 107 ? 33.081 10.255 -52.463 1.00 43.16 107 SER A O 1
ATOM 822 N N . ASP A 1 108 ? 32.432 10.685 -54.592 1.00 46.91 108 ASP A N 1
ATOM 823 C CA . ASP A 1 108 ? 33.323 9.815 -55.360 1.00 46.91 108 ASP A CA 1
ATOM 824 C C . ASP A 1 108 ? 34.709 10.465 -55.476 1.00 46.91 108 ASP A C 1
ATOM 826 O O . ASP A 1 108 ? 34.813 11.584 -55.975 1.00 46.91 108 ASP A O 1
ATOM 830 N N . ASP A 1 109 ? 35.775 9.759 -55.094 1.00 43.47 109 ASP A N 1
ATOM 831 C CA . ASP A 1 109 ? 37.120 10.078 -55.581 1.00 43.47 109 ASP A CA 1
ATOM 832 C C . ASP A 1 109 ? 37.958 8.793 -55.699 1.00 43.47 109 ASP A C 1
ATOM 834 O O . ASP A 1 109 ? 38.432 8.208 -54.721 1.00 43.47 109 ASP A O 1
ATOM 838 N N . LYS A 1 110 ? 38.094 8.297 -56.936 1.00 47.38 110 LYS A N 1
ATOM 839 C CA . LYS A 1 110 ? 38.890 7.114 -57.287 1.00 47.38 110 LYS A CA 1
ATOM 840 C C . LYS A 1 110 ? 40.336 7.520 -57.551 1.00 47.38 110 LYS A C 1
ATOM 842 O O . LYS A 1 110 ? 40.645 8.086 -58.597 1.00 47.38 110 LYS A O 1
ATOM 847 N N . LYS A 1 111 ? 41.244 7.102 -56.668 1.00 44.94 111 LYS A N 1
ATOM 848 C CA . LYS A 1 111 ? 42.687 7.065 -56.938 1.00 44.94 111 LYS A CA 1
ATOM 849 C C . LYS A 1 111 ? 43.190 5.631 -56.769 1.00 44.94 111 LYS A C 1
ATOM 851 O O . LYS A 1 111 ? 43.294 5.121 -55.660 1.00 44.94 111 LYS A O 1
ATOM 856 N N . THR A 1 112 ? 43.453 4.961 -57.887 1.00 48.00 112 THR A N 1
ATOM 857 C CA . THR A 1 112 ? 44.010 3.602 -57.947 1.00 48.00 112 THR A CA 1
ATOM 858 C C . THR A 1 112 ? 45.513 3.624 -57.667 1.00 48.00 112 THR A C 1
ATOM 860 O O . THR A 1 112 ? 46.276 4.195 -58.446 1.00 48.00 112 THR A O 1
ATOM 863 N N . VAL A 1 113 ? 45.921 2.989 -56.567 1.00 52.75 113 VAL A N 1
ATOM 864 C CA . VAL A 1 113 ? 47.315 2.701 -56.184 1.00 52.75 113 VAL A CA 1
ATOM 865 C C . VAL A 1 113 ? 47.589 1.209 -56.460 1.00 52.75 113 VAL A C 1
ATOM 867 O O . VAL A 1 113 ? 46.698 0.396 -56.206 1.00 52.75 113 VAL A O 1
ATOM 870 N N . PRO A 1 114 ? 48.759 0.824 -57.009 1.00 56.25 114 PRO A N 1
ATOM 871 C CA . PRO A 1 114 ? 49.091 -0.575 -57.283 1.00 56.25 114 PRO A CA 1
ATOM 872 C C . PRO A 1 114 ? 49.291 -1.370 -55.982 1.00 56.25 114 PRO A C 1
ATOM 874 O O . PRO A 1 114 ? 49.977 -0.919 -55.068 1.00 56.25 114 PRO A O 1
ATOM 877 N N . ALA A 1 115 ? 48.658 -2.541 -55.912 1.00 50.69 115 ALA A N 1
ATOM 878 C CA . ALA A 1 115 ? 48.683 -3.443 -54.767 1.00 50.69 115 ALA A CA 1
ATOM 879 C C . ALA A 1 115 ? 50.015 -4.210 -54.697 1.00 50.69 115 ALA A C 1
ATOM 881 O O . ALA A 1 115 ? 50.356 -4.949 -55.620 1.00 50.69 115 ALA A O 1
ATOM 882 N N . ASN A 1 116 ? 50.737 -4.043 -53.589 1.00 62.28 116 ASN A N 1
ATOM 883 C CA . ASN A 1 116 ? 51.897 -4.856 -53.220 1.00 62.28 116 ASN A CA 1
ATOM 884 C C . ASN A 1 116 ? 51.427 -5.996 -52.292 1.00 62.28 116 ASN A C 1
ATOM 886 O O . ASN A 1 116 ? 50.538 -5.765 -51.473 1.00 62.28 116 ASN A O 1
ATOM 890 N N . ASP A 1 117 ? 52.023 -7.191 -52.380 1.00 64.12 117 ASP A N 1
ATOM 891 C CA . ASP A 1 117 ? 51.611 -8.409 -51.639 1.00 64.12 117 ASP A CA 1
ATOM 892 C C . ASP A 1 117 ? 51.517 -8.224 -50.106 1.00 64.12 117 ASP A C 1
ATOM 894 O O . ASP A 1 117 ? 50.661 -8.820 -49.459 1.00 64.12 117 ASP A O 1
ATOM 898 N N . GLU A 1 118 ? 52.318 -7.329 -49.521 1.00 71.44 118 GLU A N 1
ATOM 899 C CA . GLU A 1 118 ? 52.280 -6.987 -48.087 1.00 71.44 118 GLU A CA 1
ATOM 900 C C . GLU A 1 118 ? 50.918 -6.405 -47.651 1.00 71.44 118 GLU A C 1
ATOM 902 O O . GLU A 1 118 ? 50.406 -6.712 -46.576 1.00 71.44 118 GLU A O 1
ATOM 907 N N . THR A 1 119 ? 50.250 -5.661 -48.540 1.00 77.50 119 THR A N 1
ATOM 908 C CA . THR A 1 119 ? 48.918 -5.088 -48.272 1.00 77.50 119 THR A CA 1
ATOM 909 C C . THR A 1 119 ? 47.812 -6.145 -48.229 1.00 77.50 119 THR A C 1
ATOM 911 O O . THR A 1 119 ? 46.758 -5.919 -47.632 1.00 77.50 119 THR A O 1
ATOM 914 N N . LEU A 1 120 ? 48.030 -7.315 -48.843 1.00 83.56 120 LEU A N 1
ATOM 915 C CA . LEU A 1 120 ? 47.049 -8.398 -48.868 1.00 83.56 120 LEU A CA 1
ATOM 916 C C . LEU A 1 120 ? 46.998 -9.140 -47.528 1.00 83.56 120 LEU A C 1
ATOM 918 O O . LEU A 1 120 ? 45.915 -9.531 -47.086 1.00 83.56 120 LEU A O 1
ATOM 922 N N . ASP A 1 121 ? 48.145 -9.326 -46.879 1.00 87.12 121 ASP A N 1
ATOM 923 C CA . ASP A 1 121 ? 48.205 -10.000 -45.583 1.00 87.12 121 ASP A CA 1
ATOM 924 C C . ASP A 1 121 ? 47.708 -9.093 -44.447 1.00 87.12 121 ASP A C 1
ATOM 926 O O . ASP A 1 121 ? 46.905 -9.549 -43.628 1.00 87.12 121 ASP A O 1
ATOM 930 N N . GLU A 1 122 ? 48.017 -7.790 -44.479 1.00 89.44 122 GLU A N 1
ATOM 931 C CA . GLU A 1 122 ? 47.395 -6.798 -43.583 1.00 89.44 122 GLU A CA 1
ATOM 932 C C . GLU A 1 122 ? 45.864 -6.760 -43.738 1.00 89.44 122 GLU A C 1
ATOM 934 O O . GLU A 1 122 ? 45.120 -6.640 -42.758 1.00 89.44 122 GLU A O 1
ATOM 939 N N . LEU A 1 123 ? 45.357 -6.895 -44.969 1.00 89.94 123 LEU A N 1
ATOM 940 C CA . LEU A 1 123 ? 43.918 -6.931 -45.229 1.00 89.94 123 LEU A CA 1
ATOM 941 C C . LEU A 1 123 ? 43.259 -8.180 -44.623 1.00 89.94 123 LEU A C 1
ATOM 943 O O . LEU A 1 123 ? 42.173 -8.076 -44.045 1.00 89.94 123 LEU A O 1
ATOM 947 N N . LYS A 1 124 ? 43.901 -9.353 -44.717 1.00 91.44 124 LYS A N 1
ATOM 948 C CA . LYS A 1 124 ? 43.396 -10.595 -44.103 1.00 91.44 124 LYS A CA 1
ATOM 949 C C . LYS A 1 124 ? 43.378 -10.505 -42.580 1.00 91.44 124 LYS A C 1
ATOM 951 O O . LYS A 1 124 ? 42.389 -10.916 -41.969 1.00 91.44 124 LYS A O 1
ATOM 956 N N . GLU A 1 125 ? 44.428 -9.958 -41.970 1.00 94.19 125 GLU A N 1
ATOM 957 C CA . GLU A 1 125 ? 44.491 -9.772 -40.517 1.00 94.19 125 GLU A CA 1
ATOM 958 C C . GLU A 1 125 ? 43.401 -8.802 -40.043 1.00 94.19 125 GLU A C 1
ATOM 960 O O . GLU A 1 125 ? 42.636 -9.110 -39.124 1.00 94.19 125 GLU A O 1
ATOM 965 N N . ASN A 1 126 ? 43.231 -7.676 -40.741 1.00 92.88 126 ASN A N 1
ATOM 966 C CA . ASN A 1 126 ? 42.154 -6.730 -40.459 1.00 92.88 126 ASN A CA 1
ATOM 967 C C . ASN A 1 126 ? 40.768 -7.368 -40.621 1.00 92.88 126 ASN A C 1
ATOM 969 O O . ASN A 1 126 ? 39.887 -7.144 -39.791 1.00 92.88 126 ASN A O 1
ATOM 973 N N . GLN A 1 127 ? 40.566 -8.217 -41.633 1.00 94.94 127 GLN A N 1
ATOM 974 C CA . GLN A 1 127 ? 39.305 -8.936 -41.813 1.00 94.94 127 GLN A CA 1
ATOM 975 C C . GLN A 1 127 ? 39.020 -9.895 -40.645 1.00 94.94 127 GLN A C 1
ATOM 977 O O . GLN A 1 127 ? 37.881 -9.969 -40.175 1.00 94.94 127 GLN A O 1
ATOM 982 N N . GLN A 1 128 ? 40.032 -10.612 -40.147 1.00 95.25 128 GLN A N 1
ATOM 983 C CA . GLN A 1 128 ? 39.889 -11.464 -38.962 1.00 95.25 128 GLN A CA 1
ATOM 984 C C . GLN A 1 128 ? 39.589 -10.639 -37.708 1.00 95.25 128 GLN A C 1
ATOM 986 O O . GLN A 1 128 ? 38.689 -10.987 -36.943 1.00 95.25 128 GLN A O 1
ATOM 991 N N . ARG A 1 129 ? 40.278 -9.509 -37.526 1.00 95.56 129 ARG A N 1
ATOM 992 C CA . ARG A 1 129 ? 40.038 -8.591 -36.409 1.00 95.56 129 ARG A CA 1
ATOM 993 C C . ARG A 1 129 ? 38.607 -8.058 -36.409 1.00 95.56 129 ARG A C 1
ATOM 995 O O . ARG A 1 129 ? 37.955 -8.095 -35.367 1.00 95.56 129 ARG A O 1
ATOM 1002 N N . ILE A 1 130 ? 38.097 -7.633 -37.565 1.00 95.44 130 ILE A N 1
ATOM 1003 C CA . ILE A 1 130 ? 36.714 -7.159 -37.716 1.00 95.44 130 ILE A CA 1
ATOM 1004 C C . ILE A 1 130 ? 35.717 -8.279 -37.392 1.00 95.44 130 ILE A C 1
ATOM 1006 O O . ILE A 1 130 ? 34.747 -8.037 -36.677 1.00 95.44 130 ILE A O 1
ATOM 1010 N N . ARG A 1 131 ? 35.961 -9.518 -37.846 1.00 95.50 131 ARG A N 1
ATOM 1011 C CA . ARG A 1 131 ? 35.107 -10.668 -37.489 1.00 95.50 131 ARG A CA 1
ATOM 1012 C C . ARG A 1 131 ? 35.088 -10.928 -35.985 1.00 95.50 131 ARG A C 1
ATOM 1014 O O . ARG A 1 131 ? 34.018 -11.130 -35.423 1.00 95.50 131 ARG A O 1
ATOM 1021 N N . ASN A 1 132 ? 36.241 -10.869 -35.325 1.00 95.50 132 ASN A N 1
ATOM 1022 C CA . ASN A 1 132 ? 36.322 -11.050 -33.875 1.00 95.50 132 ASN A CA 1
ATOM 1023 C C . ASN A 1 132 ? 35.592 -9.929 -33.119 1.00 95.50 132 ASN A C 1
ATOM 1025 O O . ASN A 1 132 ? 34.914 -10.192 -32.128 1.00 95.50 132 ASN A O 1
ATOM 1029 N N . GLN A 1 133 ? 35.682 -8.685 -33.600 1.00 96.25 133 GLN A N 1
ATOM 1030 C CA . GLN A 1 133 ? 34.924 -7.568 -33.035 1.00 96.25 133 GLN A CA 1
ATOM 1031 C C . GLN A 1 133 ? 33.415 -7.747 -33.219 1.00 96.25 133 GLN A C 1
ATOM 1033 O O . GLN A 1 133 ? 32.675 -7.499 -32.271 1.00 96.25 133 GLN A O 1
ATOM 1038 N N . LEU A 1 134 ? 32.964 -8.212 -34.389 1.00 95.25 134 LEU A N 1
ATOM 1039 C CA . LEU A 1 134 ? 31.555 -8.521 -34.648 1.00 95.25 134 LEU A CA 1
ATOM 1040 C C . LEU A 1 134 ? 31.027 -9.604 -33.702 1.00 95.25 134 LEU A C 1
ATOM 1042 O O . LEU A 1 134 ? 29.984 -9.399 -33.093 1.00 95.25 134 LEU A O 1
ATOM 1046 N N . LEU A 1 135 ? 31.775 -10.694 -33.502 1.00 95.75 135 LEU A N 1
ATOM 1047 C CA . LEU A 1 135 ? 31.401 -11.749 -32.552 1.00 95.75 135 LEU A CA 1
ATOM 1048 C C . LEU A 1 135 ? 31.315 -11.227 -31.109 1.00 95.75 135 LEU A C 1
ATOM 1050 O O . LEU A 1 135 ? 30.407 -11.587 -30.364 1.00 95.75 135 LEU A O 1
ATOM 1054 N N . ASN A 1 136 ? 32.234 -10.345 -30.709 1.00 96.62 136 ASN A N 1
ATOM 1055 C CA . ASN A 1 136 ? 32.207 -9.742 -29.376 1.00 96.62 136 ASN A CA 1
ATOM 1056 C C . ASN A 1 136 ? 31.035 -8.756 -29.195 1.00 96.62 136 ASN A C 1
ATOM 1058 O O . ASN A 1 136 ? 30.416 -8.702 -28.131 1.00 96.62 136 ASN A O 1
ATOM 1062 N N . LEU A 1 137 ? 30.718 -7.982 -30.237 1.00 96.44 137 LEU A N 1
ATOM 1063 C CA . LEU A 1 137 ? 29.550 -7.098 -30.276 1.00 96.44 137 LEU A CA 1
ATOM 1064 C C . LEU A 1 137 ? 28.250 -7.903 -30.185 1.00 96.44 137 LEU A C 1
ATOM 1066 O O . LEU A 1 137 ? 27.375 -7.542 -29.405 1.00 96.44 137 LEU A O 1
ATOM 1070 N N . GLU A 1 138 ? 28.150 -9.012 -30.916 1.00 96.19 138 GLU A N 1
ATOM 1071 C CA . GLU A 1 138 ? 27.002 -9.922 -30.877 1.00 96.19 138 GLU A CA 1
ATOM 1072 C C . GLU A 1 138 ? 26.820 -10.540 -29.482 1.00 96.19 138 GLU A C 1
ATOM 1074 O O . GLU A 1 138 ? 25.722 -10.506 -28.925 1.00 96.19 138 GLU A O 1
ATOM 1079 N N . GLY A 1 139 ? 27.911 -10.992 -28.851 1.00 97.44 139 GLY A N 1
ATOM 1080 C CA . GLY A 1 139 ? 27.884 -11.476 -27.467 1.00 97.44 139 GLY A CA 1
ATOM 1081 C C . GLY A 1 139 ? 27.461 -10.399 -26.459 1.00 97.44 139 GLY A C 1
ATOM 1082 O O . GLY A 1 139 ? 26.667 -10.663 -25.554 1.00 97.44 139 GLY A O 1
ATOM 1083 N N . SER A 1 140 ? 27.934 -9.164 -26.642 1.00 97.44 140 SER A N 1
ATOM 1084 C CA . SER A 1 140 ? 27.543 -8.025 -25.801 1.00 97.44 140 SER A CA 1
ATOM 1085 C C . SER A 1 140 ? 26.062 -7.677 -25.963 1.00 97.44 140 SER A C 1
ATOM 1087 O O . SER A 1 140 ? 25.390 -7.379 -24.976 1.00 97.44 140 SER A O 1
ATOM 1089 N N . LEU A 1 141 ? 25.535 -7.752 -27.188 1.00 96.50 141 LEU A N 1
ATOM 1090 C CA . LEU A 1 141 ? 24.130 -7.487 -27.492 1.00 96.50 141 LEU A CA 1
ATOM 1091 C C . LEU A 1 141 ? 23.224 -8.546 -26.851 1.00 96.50 141 LEU A C 1
ATOM 1093 O O . LEU A 1 141 ? 22.257 -8.188 -26.180 1.00 96.50 141 LEU A O 1
ATOM 1097 N N . ALA A 1 142 ? 23.598 -9.826 -26.938 1.00 96.81 142 ALA A N 1
ATOM 1098 C CA . ALA A 1 142 ? 22.891 -10.914 -26.262 1.00 96.81 142 ALA A CA 1
ATOM 1099 C C . ALA A 1 142 ? 22.895 -10.756 -24.728 1.00 96.81 142 ALA A C 1
ATOM 1101 O O . ALA A 1 142 ? 21.876 -10.964 -24.065 1.00 96.81 142 ALA A O 1
ATOM 1102 N N . HIS A 1 143 ? 24.023 -10.345 -24.138 1.00 96.69 143 HIS A N 1
ATOM 1103 C CA . HIS A 1 143 ? 24.102 -10.065 -22.701 1.00 96.69 143 HIS A CA 1
ATOM 1104 C C . HIS A 1 143 ? 23.194 -8.896 -22.290 1.00 96.69 143 HIS A C 1
ATOM 1106 O O . HIS A 1 143 ? 22.505 -8.961 -21.265 1.00 96.69 143 HIS A O 1
ATOM 1112 N N . LEU A 1 144 ? 23.180 -7.822 -23.084 1.00 96.56 144 LEU A N 1
ATOM 1113 C CA . LEU A 1 144 ? 22.337 -6.656 -22.833 1.00 96.56 144 LEU A CA 1
ATOM 1114 C C . LEU A 1 144 ? 20.849 -7.015 -22.935 1.00 96.56 144 LEU A C 1
ATOM 1116 O O . LEU A 1 144 ? 20.067 -6.614 -22.077 1.00 96.56 144 LEU A O 1
ATOM 1120 N N . GLU A 1 145 ? 20.469 -7.827 -23.923 1.00 97.38 145 GLU A N 1
ATOM 1121 C CA . GLU A 1 145 ? 19.102 -8.323 -24.092 1.00 97.38 145 GLU A CA 1
ATOM 1122 C C . GLU A 1 145 ? 18.647 -9.157 -22.884 1.00 97.38 145 GLU A C 1
ATOM 1124 O O . GLU A 1 145 ? 17.550 -8.958 -22.358 1.00 97.38 145 GLU A O 1
ATOM 1129 N N . ASN A 1 146 ? 19.513 -10.042 -22.382 1.00 96.81 146 ASN A N 1
ATOM 1130 C CA . ASN A 1 146 ? 19.233 -10.828 -21.180 1.00 96.81 146 ASN A CA 1
ATOM 1131 C C . ASN A 1 146 ? 19.111 -9.949 -19.929 1.00 96.81 146 ASN A C 1
ATOM 1133 O O . ASN A 1 146 ? 18.221 -10.160 -19.103 1.00 96.81 146 ASN A O 1
ATOM 1137 N N . SER A 1 147 ? 19.959 -8.927 -19.807 1.00 97.62 147 SER A N 1
ATOM 1138 C CA . SER A 1 147 ? 19.888 -7.956 -18.710 1.00 97.62 147 SER A CA 1
ATOM 1139 C C . SER A 1 147 ? 18.588 -7.150 -18.762 1.00 97.62 147 SER A C 1
ATOM 1141 O O . SER A 1 147 ? 17.967 -6.919 -17.728 1.00 97.62 147 SER A O 1
ATOM 1143 N N . LEU A 1 148 ? 18.132 -6.774 -19.961 1.00 97.12 148 LEU A N 1
ATOM 1144 C CA . LEU A 1 148 ? 16.887 -6.037 -20.169 1.00 97.12 148 LEU A CA 1
ATOM 1145 C C . LEU A 1 148 ? 15.656 -6.899 -19.860 1.00 97.12 148 LEU A C 1
ATOM 1147 O O . LEU A 1 148 ? 14.734 -6.424 -19.199 1.00 97.12 148 LEU A O 1
ATOM 1151 N N . LYS A 1 149 ? 15.666 -8.181 -20.246 1.00 97.88 149 LYS A N 1
ATOM 1152 C CA . LYS A 1 149 ? 14.638 -9.161 -19.852 1.00 97.88 149 LYS A CA 1
ATOM 1153 C C . LYS A 1 149 ? 14.570 -9.331 -18.333 1.00 97.88 149 LYS A C 1
ATOM 1155 O O . LYS A 1 149 ? 13.484 -9.278 -17.761 1.00 97.88 149 LYS A O 1
ATOM 1160 N N . SER A 1 150 ? 15.722 -9.477 -17.678 1.00 97.12 150 SER A N 1
ATOM 1161 C CA . SER A 1 150 ? 15.812 -9.593 -16.217 1.00 97.12 150 SER A CA 1
ATOM 1162 C C . SER A 1 150 ? 15.306 -8.332 -15.507 1.00 97.12 150 SER A C 1
ATOM 1164 O O . SER A 1 150 ? 14.491 -8.410 -14.587 1.00 97.12 150 SER A O 1
ATOM 1166 N N . LEU A 1 151 ? 15.716 -7.151 -15.981 1.00 96.06 151 LEU A N 1
ATOM 1167 C CA . LEU A 1 151 ? 15.259 -5.877 -15.437 1.00 96.06 151 LEU A CA 1
ATOM 1168 C C . LEU A 1 151 ? 13.750 -5.692 -15.628 1.00 96.06 151 LEU A C 1
ATOM 1170 O O . LEU A 1 151 ? 13.071 -5.280 -14.695 1.00 96.06 151 LEU A O 1
ATOM 1174 N N . SER A 1 152 ? 13.213 -6.041 -16.798 1.00 96.75 152 SER A N 1
ATOM 1175 C CA . SER A 1 152 ? 11.774 -5.992 -17.069 1.00 96.75 152 SER A CA 1
ATOM 1176 C C . SER A 1 152 ? 10.982 -6.910 -16.134 1.00 96.75 152 SER A C 1
ATOM 1178 O O . SER A 1 152 ? 9.963 -6.481 -15.594 1.00 96.75 152 SER A O 1
ATOM 1180 N N . ALA A 1 153 ? 11.470 -8.128 -15.877 1.00 96.06 153 ALA A N 1
ATOM 1181 C CA . ALA A 1 153 ? 10.854 -9.040 -14.915 1.00 96.06 153 ALA A CA 1
ATOM 1182 C C . ALA A 1 153 ? 10.885 -8.474 -13.484 1.00 96.06 153 ALA A C 1
ATOM 1184 O O . ALA A 1 153 ? 9.879 -8.522 -12.779 1.00 96.06 153 ALA A O 1
ATOM 1185 N N . SER A 1 154 ? 12.011 -7.880 -13.076 1.00 96.06 154 SER A N 1
ATOM 1186 C CA . SER A 1 154 ? 12.160 -7.230 -11.766 1.00 96.06 154 SER A CA 1
ATOM 1187 C C . SER A 1 154 ? 11.232 -6.019 -11.605 1.00 96.06 154 SER A C 1
ATOM 1189 O O . SER A 1 154 ? 10.565 -5.873 -10.583 1.00 96.06 154 SER A O 1
ATOM 1191 N N . VAL A 1 155 ? 11.108 -5.182 -12.641 1.00 96.81 155 VAL A N 1
ATOM 1192 C CA . VAL A 1 155 ? 10.156 -4.059 -12.668 1.00 96.81 155 VAL A CA 1
ATOM 1193 C C . VAL A 1 155 ? 8.715 -4.561 -12.561 1.00 96.81 155 VAL A C 1
ATOM 1195 O O . VAL A 1 155 ? 7.942 -3.992 -11.796 1.00 96.81 155 VAL A O 1
ATOM 1198 N N . GLY A 1 156 ? 8.359 -5.646 -13.256 1.00 95.69 156 GLY A N 1
ATOM 1199 C CA . GLY A 1 156 ? 7.038 -6.271 -13.135 1.00 95.69 156 GLY A CA 1
ATOM 1200 C C . GLY A 1 156 ? 6.754 -6.791 -11.722 1.00 95.69 156 GLY A C 1
ATOM 1201 O O . GLY A 1 156 ? 5.692 -6.517 -11.166 1.00 95.69 156 GLY A O 1
ATOM 1202 N N . ALA A 1 157 ? 7.723 -7.468 -11.100 1.00 94.44 157 ALA A N 1
ATOM 1203 C CA . ALA A 1 157 ? 7.601 -7.940 -9.722 1.00 94.44 157 ALA A CA 1
ATOM 1204 C C . ALA A 1 157 ? 7.415 -6.778 -8.730 1.00 94.44 157 ALA A C 1
ATOM 1206 O O . ALA A 1 157 ? 6.516 -6.824 -7.893 1.00 94.44 157 ALA A O 1
ATOM 1207 N N . ASN A 1 158 ? 8.204 -5.708 -8.868 1.00 92.12 158 ASN A N 1
ATOM 1208 C CA . ASN A 1 158 ? 8.074 -4.510 -8.036 1.00 92.12 158 ASN A CA 1
ATOM 1209 C C . ASN A 1 158 ? 6.753 -3.764 -8.276 1.00 92.12 158 ASN A C 1
ATOM 1211 O O . ASN A 1 158 ? 6.187 -3.193 -7.351 1.00 92.12 158 ASN A O 1
ATOM 1215 N N . SER A 1 159 ? 6.230 -3.772 -9.503 1.00 95.44 159 SER A N 1
ATOM 1216 C CA . SER A 1 159 ? 4.910 -3.203 -9.790 1.00 95.44 159 SER A CA 1
ATOM 1217 C C . SER A 1 159 ? 3.815 -3.935 -9.013 1.00 95.44 159 SER A C 1
ATOM 1219 O O . SER A 1 159 ? 2.940 -3.294 -8.439 1.00 95.44 159 SER A O 1
ATOM 1221 N N . ASN A 1 160 ? 3.883 -5.267 -8.940 1.00 92.81 160 ASN A N 1
ATOM 1222 C CA . ASN A 1 160 ? 2.905 -6.067 -8.201 1.00 92.81 160 ASN A CA 1
ATOM 1223 C C . ASN A 1 160 ? 2.994 -5.838 -6.685 1.00 92.81 160 ASN A C 1
ATOM 1225 O O . ASN A 1 160 ? 1.967 -5.774 -6.012 1.00 92.81 160 ASN A O 1
ATOM 1229 N N . THR A 1 161 ? 4.203 -5.674 -6.134 1.00 94.88 161 THR A N 1
ATOM 1230 C CA . THR A 1 161 ? 4.359 -5.364 -4.702 1.00 94.88 161 THR A CA 1
ATOM 1231 C C . THR A 1 161 ? 3.825 -3.978 -4.352 1.00 94.88 161 THR A C 1
ATOM 1233 O O . THR A 1 161 ? 3.241 -3.816 -3.283 1.00 94.88 161 THR A O 1
ATOM 1236 N N . ILE A 1 162 ? 3.966 -2.995 -5.248 1.00 93.25 162 ILE A N 1
ATOM 1237 C CA . ILE A 1 162 ? 3.381 -1.659 -5.074 1.00 93.25 162 ILE A CA 1
ATOM 1238 C C . ILE A 1 162 ? 1.850 -1.732 -5.048 1.00 93.25 162 ILE A C 1
ATOM 1240 O O . ILE A 1 162 ? 1.250 -1.154 -4.148 1.00 93.25 162 ILE A O 1
ATOM 1244 N N . VAL A 1 163 ? 1.227 -2.473 -5.972 1.00 95.12 163 VAL A N 1
ATOM 1245 C CA . VAL A 1 163 ? -0.239 -2.655 -5.992 1.00 95.12 163 VAL A CA 1
ATOM 1246 C C . VAL A 1 163 ? -0.730 -3.296 -4.690 1.00 95.12 163 VAL A C 1
ATOM 1248 O O . VAL A 1 163 ? -1.642 -2.776 -4.057 1.00 95.12 163 VAL A O 1
ATOM 1251 N N . SER A 1 164 ? -0.061 -4.351 -4.216 1.00 92.12 164 SER A N 1
ATOM 1252 C CA . SER A 1 164 ? -0.418 -4.997 -2.944 1.00 92.12 164 SER A CA 1
ATOM 1253 C C . SER A 1 164 ? -0.251 -4.068 -1.728 1.00 92.12 164 SER A C 1
ATOM 1255 O O . SER A 1 164 ? -1.044 -4.108 -0.787 1.00 92.12 164 SER A O 1
ATOM 1257 N N . LEU A 1 165 ? 0.772 -3.207 -1.719 1.00 92.12 165 LEU A N 1
ATOM 1258 C CA . LEU A 1 165 ? 0.955 -2.218 -0.651 1.00 92.12 165 LEU A CA 1
ATOM 1259 C C . LEU A 1 165 ? -0.122 -1.125 -0.673 1.00 92.12 165 LEU A C 1
ATOM 1261 O O . LEU A 1 165 ? -0.528 -0.663 0.395 1.00 92.12 165 LEU A O 1
ATOM 1265 N N . ASP A 1 166 ? -0.590 -0.728 -1.853 1.00 93.88 166 ASP A N 1
ATOM 1266 C CA . ASP A 1 166 ? -1.678 0.241 -2.018 1.00 93.88 166 ASP A CA 1
ATOM 1267 C C . ASP A 1 166 ? -3.014 -0.324 -1.500 1.00 93.88 166 ASP A C 1
ATOM 1269 O O . ASP A 1 166 ? -3.697 0.311 -0.694 1.00 93.88 166 ASP A O 1
ATOM 1273 N N . GLU A 1 167 ? -3.325 -1.581 -1.829 1.00 91.25 167 GLU A N 1
ATOM 1274 C CA . GLU A 1 167 ? -4.489 -2.314 -1.300 1.00 91.25 167 GLU A CA 1
ATOM 1275 C C . GLU A 1 167 ? -4.448 -2.447 0.233 1.00 91.25 167 GLU A C 1
ATOM 1277 O O . GLU A 1 167 ? -5.443 -2.236 0.934 1.00 91.25 167 GLU A O 1
ATOM 1282 N N . ARG A 1 168 ? -3.272 -2.736 0.799 1.00 93.88 168 ARG A N 1
ATOM 1283 C CA . ARG A 1 168 ? -3.104 -2.782 2.260 1.00 93.88 168 ARG A CA 1
ATOM 1284 C C . ARG A 1 168 ? -3.261 -1.410 2.904 1.00 93.88 168 ARG A C 1
ATOM 1286 O O . ARG A 1 168 ? -3.837 -1.313 3.985 1.00 93.88 168 ARG A O 1
ATOM 1293 N N . THR A 1 169 ? -2.750 -0.359 2.269 1.00 92.88 169 THR A N 1
ATOM 1294 C CA . THR A 1 169 ? -2.848 1.011 2.788 1.00 92.88 169 THR A CA 1
ATOM 1295 C C . THR A 1 169 ? -4.297 1.480 2.793 1.00 92.88 169 THR A C 1
ATOM 1297 O O . THR A 1 169 ? -4.766 1.965 3.818 1.00 92.88 169 THR A O 1
ATOM 1300 N N . THR A 1 170 ? -5.030 1.259 1.700 1.00 92.81 170 THR A N 1
ATOM 1301 C CA . THR A 1 170 ? -6.462 1.581 1.609 1.00 92.81 170 THR A CA 1
ATOM 1302 C C . THR A 1 170 ? -7.281 0.818 2.649 1.00 92.81 170 THR A C 1
ATOM 1304 O O . THR A 1 170 ? -8.074 1.433 3.357 1.00 92.81 170 THR A O 1
ATOM 1307 N N . THR A 1 171 ? -7.013 -0.478 2.840 1.00 91.50 171 THR A N 1
ATOM 1308 C CA . THR A 1 171 ? -7.656 -1.282 3.895 1.00 91.50 171 THR A CA 1
ATOM 1309 C C . THR A 1 171 ? -7.387 -0.716 5.290 1.00 91.50 171 THR A C 1
ATOM 1311 O O . THR A 1 171 ? -8.312 -0.573 6.089 1.00 91.50 171 THR A O 1
ATOM 1314 N N . ILE A 1 172 ? -6.132 -0.360 5.595 1.00 90.25 172 ILE A N 1
ATOM 1315 C CA . ILE A 1 172 ? -5.774 0.245 6.885 1.00 90.25 172 ILE A CA 1
ATOM 1316 C C . ILE A 1 172 ? -6.511 1.569 7.076 1.00 90.25 172 ILE A C 1
ATOM 1318 O O . ILE A 1 172 ? -7.044 1.790 8.158 1.00 90.25 172 ILE A O 1
ATOM 1322 N N . THR A 1 173 ? -6.566 2.427 6.056 1.00 89.75 173 THR A N 1
ATOM 1323 C CA . THR A 1 173 ? -7.279 3.708 6.128 1.00 89.75 173 THR A CA 1
ATOM 1324 C C . THR A 1 173 ? -8.764 3.507 6.410 1.00 89.75 173 THR A C 1
ATOM 1326 O O . THR A 1 173 ? -9.274 4.134 7.329 1.00 89.75 173 THR A O 1
ATOM 1329 N N . THR A 1 174 ? -9.434 2.584 5.715 1.00 85.75 174 THR A N 1
ATOM 1330 C CA . THR A 1 174 ? -10.850 2.277 5.973 1.00 85.75 174 THR A CA 1
ATOM 1331 C C . THR A 1 174 ? -11.074 1.758 7.392 1.00 85.75 174 THR A C 1
ATOM 1333 O O . THR A 1 174 ? -11.962 2.237 8.085 1.00 85.75 174 THR A O 1
ATOM 1336 N N . VAL A 1 175 ? -10.233 0.835 7.874 1.00 81.62 175 VAL A N 1
ATOM 1337 C CA . VAL A 1 175 ? -10.342 0.329 9.253 1.00 81.62 175 VAL A CA 1
ATOM 1338 C C . VAL A 1 175 ? -10.099 1.437 10.279 1.00 81.62 175 VAL A C 1
ATOM 1340 O O . VAL A 1 175 ? -10.733 1.437 11.335 1.00 81.62 175 VAL A O 1
ATOM 1343 N N . LEU A 1 176 ? -9.180 2.364 9.998 1.00 82.56 176 LEU A N 1
ATOM 1344 C CA . LEU A 1 176 ? -8.909 3.501 10.873 1.00 82.56 176 LEU A CA 1
ATOM 1345 C C . LEU A 1 176 ? -10.101 4.457 10.926 1.00 82.56 176 LEU A C 1
ATOM 1347 O O . LEU A 1 176 ? -10.484 4.863 12.020 1.00 82.56 176 LEU A O 1
ATOM 1351 N N . ASP A 1 177 ? -10.693 4.764 9.772 1.00 83.06 177 ASP A N 1
ATOM 1352 C CA . ASP A 1 177 ? -11.885 5.603 9.678 1.00 83.06 177 ASP A CA 1
ATOM 1353 C C . ASP A 1 177 ? -13.071 4.946 10.397 1.00 83.06 177 ASP A C 1
ATOM 1355 O O . ASP A 1 177 ? -13.750 5.619 11.161 1.00 83.06 177 ASP A O 1
ATOM 1359 N N . ASP A 1 178 ? -13.266 3.631 10.256 1.00 78.19 178 ASP A N 1
ATOM 1360 C CA . ASP A 1 178 ? -14.373 2.909 10.894 1.00 78.19 178 ASP A CA 1
ATOM 1361 C C . ASP A 1 178 ? -14.197 2.764 12.421 1.00 78.19 178 ASP A C 1
ATOM 1363 O O . ASP A 1 178 ? -15.143 2.970 13.186 1.00 78.19 178 ASP A O 1
ATOM 1367 N N . LYS A 1 179 ? -12.996 2.392 12.900 1.00 69.50 179 LYS A N 1
ATOM 1368 C CA . LYS A 1 179 ? -12.742 2.103 14.331 1.00 69.50 179 LYS A CA 1
ATOM 1369 C C . LYS A 1 179 ? -12.354 3.325 15.157 1.00 69.50 179 LYS A C 1
ATOM 1371 O O . LYS A 1 179 ? -12.543 3.302 16.372 1.00 69.50 179 LYS A O 1
ATOM 1376 N N . ILE A 1 180 ? -11.780 4.354 14.539 1.00 65.81 180 ILE A N 1
ATOM 1377 C CA . ILE A 1 180 ? -11.399 5.611 15.197 1.00 65.81 180 ILE A CA 1
ATOM 1378 C C . ILE A 1 180 ? -12.325 6.731 14.717 1.00 65.81 180 ILE A C 1
ATOM 1380 O O . ILE A 1 180 ? -11.907 7.871 14.522 1.00 65.81 180 ILE A O 1
ATOM 1384 N N . THR A 1 181 ? -13.618 6.447 14.557 1.00 66.56 181 THR A N 1
ATOM 1385 C CA . THR A 1 181 ? -14.575 7.547 14.584 1.00 66.56 181 THR A CA 1
ATOM 1386 C C . THR A 1 181 ? -14.597 8.107 16.002 1.00 66.56 181 THR A C 1
ATOM 1388 O O . THR A 1 181 ? -14.789 7.391 16.990 1.00 66.56 181 THR A O 1
ATOM 1391 N N . ALA A 1 182 ? -14.400 9.422 16.113 1.00 63.06 182 ALA A N 1
ATOM 1392 C CA . ALA A 1 182 ? -14.639 10.148 17.356 1.00 63.06 182 ALA A CA 1
ATOM 1393 C C . ALA A 1 182 ? -16.046 9.847 17.906 1.00 63.06 182 ALA A C 1
ATOM 1395 O O . ALA A 1 182 ? -16.243 9.877 19.116 1.00 63.06 182 ALA A O 1
ATOM 1396 N N . ASP A 1 183 ? -16.981 9.481 17.029 1.00 68.75 183 ASP A N 1
ATOM 1397 C CA . ASP A 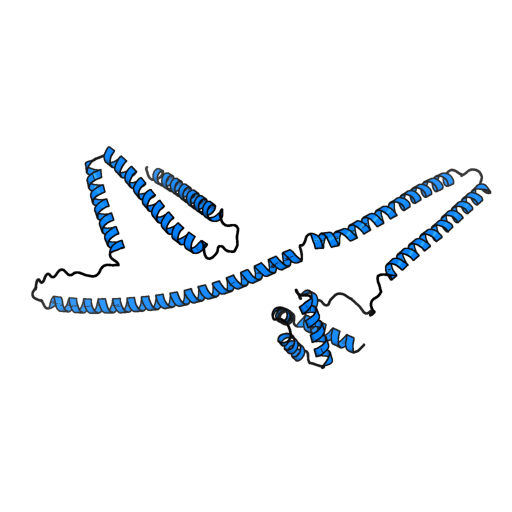1 183 ? -18.352 9.099 17.346 1.00 68.75 183 ASP A CA 1
ATOM 1398 C C . ASP A 1 183 ? -18.429 7.810 18.175 1.00 68.75 183 ASP A C 1
ATOM 1400 O O . ASP A 1 183 ? -19.054 7.834 19.230 1.00 68.75 183 ASP A O 1
ATOM 1404 N N . ALA A 1 184 ? -17.728 6.729 17.802 1.00 69.38 184 ALA A N 1
ATOM 1405 C CA . ALA A 1 184 ? -17.731 5.484 18.583 1.00 69.38 184 ALA A CA 1
ATOM 1406 C C . ALA A 1 184 ? -17.104 5.669 19.978 1.00 69.38 184 ALA A C 1
ATOM 1408 O O . ALA A 1 184 ? -17.583 5.131 20.981 1.00 69.38 184 ALA A O 1
ATOM 1409 N N . LEU A 1 185 ? -16.044 6.481 20.068 1.00 71.00 185 LEU A N 1
ATOM 1410 C CA . LEU A 1 185 ? -15.429 6.817 21.352 1.00 71.00 185 LEU A CA 1
ATOM 1411 C C . LEU A 1 185 ? -16.343 7.723 22.192 1.00 71.00 185 LEU A C 1
ATOM 1413 O O . LEU A 1 185 ? -16.448 7.538 23.405 1.00 71.00 185 LEU A O 1
ATOM 1417 N N . THR A 1 186 ? -17.039 8.669 21.559 1.00 76.12 186 THR A N 1
ATOM 1418 C CA . THR A 1 186 ? -18.021 9.547 22.214 1.00 76.12 186 THR A CA 1
ATOM 1419 C C . THR A 1 186 ? -19.207 8.737 22.736 1.00 76.12 186 THR A C 1
ATOM 1421 O O . THR A 1 186 ? -19.599 8.898 23.892 1.00 76.12 186 THR A O 1
ATOM 1424 N N . GLU A 1 187 ? -19.710 7.795 21.939 1.00 78.00 187 GLU A N 1
ATOM 1425 C CA . GLU A 1 187 ? -20.819 6.905 22.287 1.00 78.00 187 GLU A CA 1
ATOM 1426 C C . GLU A 1 187 ? -20.462 5.975 23.454 1.00 78.00 187 GLU A C 1
ATOM 1428 O O . GLU A 1 187 ? -21.283 5.771 24.343 1.00 78.00 187 GLU A O 1
ATOM 1433 N N . SER A 1 188 ? -19.214 5.496 23.540 1.00 77.25 188 SER A N 1
ATOM 1434 C CA . SER A 1 188 ? -18.748 4.723 24.700 1.00 77.25 188 SER A CA 1
ATOM 1435 C C . SER A 1 188 ? -18.478 5.584 25.944 1.00 77.25 188 SER A C 1
ATOM 1437 O O . SER A 1 188 ? -18.559 5.079 27.067 1.00 77.25 188 SER A O 1
ATOM 1439 N N . THR A 1 189 ? -18.144 6.867 25.780 1.00 80.69 189 THR A N 1
ATOM 1440 C CA . THR A 1 189 ? -17.796 7.764 26.899 1.00 80.69 189 THR A CA 1
ATOM 1441 C C . THR A 1 189 ? -19.045 8.342 27.574 1.00 80.69 189 THR A C 1
ATOM 1443 O O . THR A 1 189 ? -19.078 8.500 28.796 1.00 80.69 189 THR A O 1
ATOM 1446 N N . GLN A 1 190 ? -20.110 8.589 26.809 1.00 85.12 190 GLN A N 1
ATOM 1447 C CA . GLN A 1 190 ? -21.375 9.135 27.303 1.00 85.12 190 GLN A CA 1
ATOM 1448 C C . GLN A 1 190 ? -22.050 8.307 28.423 1.00 85.12 190 GLN A C 1
ATOM 1450 O O . GLN A 1 190 ? -22.381 8.884 29.463 1.00 85.12 190 GLN A O 1
ATOM 1455 N N . PRO A 1 191 ? -22.235 6.974 28.307 1.00 83.75 191 PRO A N 1
ATOM 1456 C CA . PRO A 1 191 ? -22.848 6.175 29.368 1.00 83.75 191 PRO A CA 1
ATOM 1457 C C . PRO A 1 191 ? -21.962 6.087 30.614 1.00 83.75 191 PRO A C 1
ATOM 1459 O O . PRO A 1 191 ? -22.483 6.008 31.728 1.00 83.75 191 PRO A O 1
ATOM 1462 N N . LEU A 1 192 ? -20.634 6.138 30.455 1.00 86.06 192 LEU A N 1
ATOM 1463 C CA . LEU A 1 192 ? -19.709 6.221 31.585 1.00 86.06 192 LEU A CA 1
ATOM 1464 C C . LEU A 1 192 ? -19.901 7.531 32.350 1.00 86.06 192 LEU A C 1
ATOM 1466 O O . LEU A 1 192 ? -19.998 7.506 33.575 1.00 86.06 192 LEU A O 1
ATOM 1470 N N . ASN A 1 193 ? -20.014 8.653 31.635 1.00 88.50 193 ASN A N 1
ATOM 1471 C CA . ASN A 1 193 ? -20.219 9.959 32.252 1.00 88.50 193 ASN A CA 1
ATOM 1472 C C . ASN A 1 193 ? -21.554 10.015 33.015 1.00 88.50 193 ASN A C 1
ATOM 1474 O O . ASN A 1 193 ? -21.589 10.415 34.175 1.00 88.50 193 ASN A O 1
ATOM 1478 N N . ASN A 1 194 ? -22.624 9.469 32.426 1.00 88.25 194 ASN A N 1
ATOM 1479 C CA . ASN A 1 194 ? -23.925 9.357 33.094 1.00 88.25 194 ASN A CA 1
ATOM 1480 C C . ASN A 1 194 ? -23.857 8.509 34.380 1.00 88.25 194 ASN A C 1
ATOM 1482 O O . ASN A 1 194 ? -24.494 8.840 35.381 1.00 88.25 194 ASN A O 1
ATOM 1486 N N . LYS A 1 195 ? -23.079 7.415 34.382 1.00 90.44 195 LYS A N 1
ATOM 1487 C CA . LYS A 1 195 ? -22.861 6.588 35.583 1.00 90.44 195 LYS A CA 1
ATOM 1488 C C . LYS A 1 195 ? -22.061 7.331 36.654 1.00 90.44 195 LYS A C 1
ATOM 1490 O O . LYS A 1 195 ? -22.396 7.214 37.832 1.00 90.44 195 LYS A O 1
ATOM 1495 N N . VAL A 1 196 ? -21.042 8.101 36.266 1.00 92.00 196 VAL A N 1
ATOM 1496 C CA . VAL A 1 196 ? -20.273 8.950 37.191 1.00 92.00 196 VAL A CA 1
ATOM 1497 C C . VAL A 1 196 ? -21.186 9.985 37.849 1.00 92.00 196 VAL A C 1
ATOM 1499 O O . VAL A 1 196 ? -21.187 10.087 39.076 1.00 92.00 196 VAL A O 1
ATOM 1502 N N . ASP A 1 197 ? -22.035 10.662 37.074 1.00 88.94 197 ASP A N 1
ATOM 1503 C CA . ASP A 1 197 ? -22.998 11.634 37.602 1.00 88.94 197 ASP A CA 1
ATOM 1504 C C . ASP A 1 197 ? -24.006 10.984 38.565 1.00 88.94 197 ASP A C 1
ATOM 1506 O O . ASP A 1 197 ? -24.295 11.519 39.638 1.00 88.94 197 ASP A O 1
ATOM 1510 N N . ALA A 1 198 ? -24.521 9.796 38.231 1.00 88.25 198 ALA A N 1
ATOM 1511 C CA . ALA A 1 198 ? -25.440 9.052 39.095 1.00 88.25 198 ALA A CA 1
ATOM 1512 C C . ALA A 1 198 ? -24.792 8.641 40.432 1.00 88.25 198 ALA A C 1
ATOM 1514 O O . ALA A 1 198 ? -25.411 8.765 41.496 1.00 88.25 198 ALA A O 1
ATOM 1515 N N . ILE A 1 199 ? -23.533 8.195 40.394 1.00 86.94 199 ILE A N 1
ATOM 1516 C CA . ILE A 1 199 ? -22.754 7.863 41.593 1.00 86.94 199 ILE A CA 1
ATOM 1517 C C . ILE A 1 199 ? -22.512 9.122 42.429 1.00 86.94 199 ILE A C 1
ATOM 1519 O O . ILE A 1 199 ? -22.755 9.114 43.635 1.00 86.94 199 ILE A O 1
ATOM 1523 N N . GLN A 1 200 ? -22.101 10.224 41.804 1.00 88.88 200 GLN A N 1
ATOM 1524 C CA . GLN A 1 200 ? -21.831 11.482 42.497 1.00 88.88 200 GLN A CA 1
ATOM 1525 C C . GLN A 1 200 ? -23.086 12.038 43.188 1.00 88.88 200 GLN A C 1
ATOM 1527 O O . GLN A 1 200 ? -23.026 12.460 44.347 1.00 88.88 200 GLN A O 1
ATOM 1532 N N . ASN A 1 201 ? -24.242 11.946 42.526 1.00 85.31 201 ASN A N 1
ATOM 1533 C CA . ASN A 1 201 ? -25.535 12.320 43.100 1.00 85.31 201 ASN A CA 1
ATOM 1534 C C . ASN A 1 201 ? -25.984 11.397 44.244 1.00 85.31 201 ASN A C 1
ATOM 1536 O O . ASN A 1 201 ? -26.734 11.840 45.109 1.00 85.31 201 ASN A O 1
ATOM 1540 N N . SER A 1 202 ? -25.510 10.149 44.287 1.00 87.50 202 SER A N 1
ATOM 1541 C CA . SER A 1 202 ? -25.807 9.197 45.368 1.00 87.50 202 SER A CA 1
ATOM 1542 C C . SER A 1 202 ? -24.859 9.339 46.567 1.00 87.50 202 SER A C 1
ATOM 1544 O O . SER A 1 202 ? -25.265 9.119 47.706 1.00 87.50 202 SER A O 1
ATOM 1546 N N . ILE A 1 203 ? -23.608 9.751 46.341 1.00 88.00 203 ILE A N 1
ATOM 1547 C CA . ILE A 1 203 ? -22.613 9.968 47.404 1.00 88.00 203 ILE A CA 1
ATOM 1548 C C . ILE A 1 203 ? -22.951 11.203 48.243 1.00 88.00 203 ILE A C 1
ATOM 1550 O O . ILE A 1 203 ? -22.828 11.162 49.466 1.00 88.00 203 ILE A O 1
ATOM 1554 N N . LYS A 1 204 ? -23.406 12.293 47.613 1.00 87.31 204 LYS A N 1
ATOM 1555 C CA . LYS A 1 204 ? -23.742 13.545 48.309 1.00 87.31 204 LYS A CA 1
ATOM 1556 C C . LYS A 1 204 ? -24.734 13.364 49.479 1.00 87.31 204 LYS A C 1
ATOM 1558 O O . LYS A 1 204 ? -24.381 13.740 50.593 1.00 87.31 204 LYS A O 1
ATOM 1563 N N . PRO A 1 205 ? -25.920 12.753 49.298 1.00 85.00 205 PRO A N 1
ATOM 1564 C CA . PRO A 1 205 ? -26.858 12.554 50.402 1.00 85.00 205 PRO A CA 1
ATOM 1565 C C . PRO A 1 205 ? -26.323 11.581 51.458 1.00 85.00 205 PRO A C 1
ATOM 1567 O O . PRO A 1 205 ? -26.704 11.677 52.620 1.00 85.00 205 PRO A O 1
ATOM 1570 N N . LEU A 1 206 ? -25.439 10.650 51.087 1.00 81.12 206 LEU A N 1
ATOM 1571 C CA . LEU A 1 206 ? -24.805 9.757 52.053 1.00 81.12 206 LEU A CA 1
ATOM 1572 C C . LEU A 1 206 ? -23.818 10.520 52.948 1.00 81.12 206 LEU A C 1
ATOM 1574 O O . LEU A 1 206 ? -23.815 10.314 54.159 1.00 81.12 206 LEU A O 1
ATOM 1578 N N . ALA A 1 207 ? -23.042 11.444 52.374 1.00 87.00 207 ALA A N 1
ATOM 1579 C CA . ALA A 1 207 ? -22.165 12.337 53.128 1.00 87.00 207 ALA A CA 1
ATOM 1580 C C . ALA A 1 207 ? -22.959 13.233 54.098 1.00 87.00 207 ALA A C 1
ATOM 1582 O O . ALA A 1 207 ? -22.590 13.346 55.266 1.00 87.00 207 ALA A O 1
ATOM 1583 N N . ASP A 1 208 ? -24.092 13.788 53.652 1.00 85.31 208 ASP A N 1
ATOM 1584 C CA . ASP A 1 208 ? -24.974 14.601 54.502 1.00 85.31 208 ASP A CA 1
ATOM 1585 C C . ASP A 1 208 ? -25.541 13.786 55.685 1.00 85.31 208 ASP A C 1
ATOM 1587 O O . ASP A 1 208 ? -25.615 14.275 56.816 1.00 85.31 208 ASP A O 1
ATOM 1591 N N . LYS A 1 209 ? -25.887 12.510 55.461 1.00 82.62 209 LYS A N 1
ATOM 1592 C CA . LYS A 1 209 ? -26.349 11.604 56.528 1.00 82.62 209 LYS A CA 1
ATOM 1593 C C . LYS A 1 209 ? -25.258 11.264 57.534 1.00 82.62 209 LYS A C 1
ATOM 1595 O O . LYS A 1 209 ? -25.543 11.230 58.729 1.00 82.62 209 LYS A O 1
ATOM 1600 N N . VAL A 1 210 ? -24.026 11.030 57.080 1.00 89.44 210 VAL A N 1
ATOM 1601 C CA . VAL A 1 210 ? -22.884 10.790 57.978 1.00 89.44 210 VAL A CA 1
ATOM 1602 C C . VAL A 1 210 ? -22.661 12.004 58.878 1.00 89.44 210 VAL A C 1
ATOM 1604 O O . VAL A 1 210 ? -22.589 11.841 60.092 1.00 89.44 210 VAL A O 1
ATOM 1607 N N . ALA A 1 211 ? -22.682 13.218 58.320 1.00 87.81 211 ALA A N 1
ATOM 1608 C CA . ALA A 1 211 ? -22.567 14.445 59.107 1.00 87.81 211 ALA A CA 1
ATOM 1609 C C . ALA A 1 211 ? -23.714 14.597 60.129 1.00 87.81 211 ALA A C 1
ATOM 1611 O O . ALA A 1 211 ? -23.499 15.008 61.270 1.00 87.81 211 ALA A O 1
ATOM 1612 N N . SER A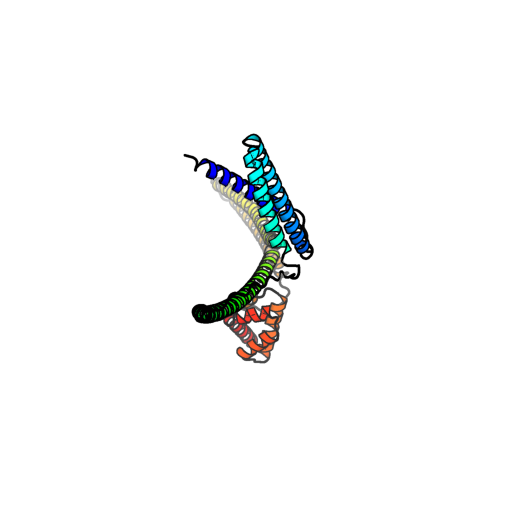 1 212 ? -24.946 14.231 59.755 1.00 85.56 212 SER A N 1
ATOM 1613 C CA . SER A 1 212 ? -26.079 14.214 60.690 1.00 85.56 212 SER A CA 1
ATOM 1614 C C . SER A 1 212 ? -25.880 13.201 61.822 1.00 85.56 212 SER A C 1
ATOM 1616 O O . SER A 1 212 ? -26.144 13.523 62.981 1.00 85.56 212 SER A O 1
ATOM 1618 N N . LEU A 1 213 ? -25.410 11.991 61.509 1.00 83.81 213 LEU A N 1
ATOM 1619 C CA . LEU A 1 213 ? -25.133 10.950 62.500 1.00 83.81 213 LEU A CA 1
ATOM 1620 C C . LEU A 1 213 ? -24.025 11.376 63.468 1.00 83.81 213 LEU A C 1
ATOM 1622 O O . LEU A 1 213 ? -24.195 11.239 64.679 1.00 83.81 213 LEU A O 1
ATOM 1626 N N . GLU A 1 214 ? -22.937 11.959 62.966 1.00 86.50 214 GLU A N 1
ATOM 1627 C CA . GLU A 1 214 ? -21.852 12.502 63.793 1.00 86.50 214 GLU A CA 1
ATOM 1628 C C . GLU A 1 214 ? -22.359 13.573 64.769 1.00 86.50 214 GLU A C 1
ATOM 1630 O O . GLU A 1 214 ? -22.038 13.532 65.961 1.00 86.50 214 GLU A O 1
ATOM 1635 N N . ASN A 1 215 ? -23.225 14.480 64.308 1.00 83.81 215 ASN A N 1
ATOM 1636 C CA . ASN A 1 215 ? -23.849 15.480 65.176 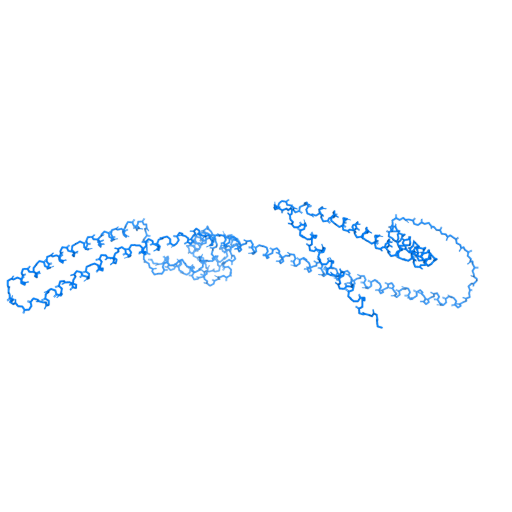1.00 83.81 215 ASN A CA 1
ATOM 1637 C C . ASN A 1 215 ? -24.713 14.828 66.267 1.00 83.81 215 ASN A C 1
ATOM 1639 O O . ASN A 1 215 ? -24.580 15.179 67.439 1.00 83.81 215 ASN A O 1
ATOM 1643 N N . THR A 1 216 ? -25.545 13.838 65.917 1.00 82.56 216 THR A N 1
ATOM 1644 C CA . THR A 1 216 ? -26.373 13.126 66.909 1.00 82.56 216 THR A CA 1
ATOM 1645 C C . THR A 1 216 ? -25.541 12.354 67.932 1.00 82.56 216 THR A C 1
ATOM 1647 O O . THR A 1 216 ? -25.857 12.386 69.120 1.00 82.56 216 THR A O 1
ATOM 1650 N N . LEU A 1 217 ? -24.446 11.715 67.504 1.00 81.94 217 LEU A N 1
ATOM 1651 C CA . LEU A 1 217 ? -23.521 11.009 68.390 1.00 81.94 217 LEU A CA 1
ATOM 1652 C C . LEU A 1 217 ? -22.853 11.982 69.370 1.00 81.94 217 LEU A C 1
ATOM 1654 O O . LEU A 1 217 ? -22.741 11.692 70.558 1.00 81.94 217 LEU A O 1
ATOM 1658 N N . THR A 1 218 ? -22.460 13.160 68.882 1.00 80.81 218 THR A N 1
ATOM 1659 C CA . THR A 1 218 ? -21.854 14.212 69.707 1.00 80.81 218 THR A CA 1
ATOM 1660 C C . THR A 1 218 ? -22.847 14.740 70.746 1.00 80.81 218 THR A C 1
ATOM 1662 O O . THR A 1 218 ? -22.487 14.918 71.907 1.00 80.81 218 THR A O 1
ATOM 1665 N N . SER A 1 219 ? -24.116 14.935 70.369 1.00 78.81 219 SER A N 1
ATOM 1666 C CA . SER A 1 219 ? -25.182 15.315 71.305 1.00 78.81 219 SER A CA 1
ATOM 1667 C C . SER A 1 219 ? -25.451 14.242 72.364 1.00 78.81 219 SER A C 1
ATOM 1669 O O . SER A 1 219 ? -25.570 14.582 73.536 1.00 78.81 219 SER A O 1
ATOM 1671 N N . LEU A 1 220 ? -25.492 12.961 71.977 1.00 74.69 220 LEU A N 1
ATOM 1672 C CA . LEU A 1 220 ? -25.646 11.829 72.901 1.00 74.69 220 LEU A CA 1
ATOM 1673 C C . LEU A 1 220 ? -24.474 11.723 73.883 1.00 74.69 220 LEU A C 1
ATOM 1675 O O . LEU A 1 220 ? -24.688 11.525 75.073 1.00 74.69 220 LEU A O 1
ATOM 1679 N N . ASN A 1 221 ? -23.243 11.896 73.402 1.00 73.94 221 ASN A N 1
ATOM 1680 C CA . ASN A 1 221 ? -22.045 11.831 74.237 1.00 73.94 221 ASN A CA 1
ATOM 1681 C C . ASN A 1 221 ? -21.952 12.994 75.244 1.00 73.94 221 ASN A C 1
ATOM 1683 O O . ASN A 1 221 ? -21.346 12.851 76.299 1.00 73.94 221 ASN A O 1
ATOM 1687 N N . ASN A 1 222 ? -22.564 14.140 74.936 1.00 69.69 222 ASN A N 1
ATOM 1688 C CA . ASN A 1 222 ? -22.636 15.290 75.842 1.00 69.69 222 ASN A CA 1
ATOM 1689 C C . ASN A 1 222 ? -23.822 15.218 76.825 1.00 69.69 222 ASN A C 1
ATOM 1691 O O . ASN A 1 222 ? -23.892 16.037 77.739 1.00 69.69 222 ASN A O 1
ATOM 1695 N N . ALA A 1 223 ? -24.742 14.261 76.661 1.00 63.00 223 ALA A N 1
ATOM 1696 C CA . ALA A 1 223 ? -25.927 14.083 77.504 1.00 63.00 223 ALA A CA 1
ATOM 1697 C C . ALA A 1 223 ? -25.671 13.200 78.748 1.00 63.00 223 ALA A C 1
ATOM 1699 O O . ALA A 1 223 ? -26.591 12.567 79.262 1.00 63.00 223 ALA A O 1
ATOM 1700 N N . ASP A 1 224 ? -24.437 13.168 79.265 1.00 51.22 224 ASP A N 1
ATOM 1701 C CA . ASP A 1 224 ? -24.017 12.390 80.446 1.00 51.22 224 ASP A CA 1
ATOM 1702 C C . ASP A 1 224 ? -24.511 13.006 81.779 1.00 51.22 224 ASP A C 1
ATOM 1704 O O . ASP A 1 224 ? -23.776 13.196 82.748 1.00 51.22 224 ASP A O 1
ATOM 1708 N N . SER A 1 225 ? -25.777 13.426 81.825 1.00 55.84 225 SER A N 1
ATOM 1709 C CA . SER A 1 225 ? -26.414 14.028 82.999 1.00 55.84 225 SER A CA 1
ATOM 1710 C C . SER A 1 225 ? -27.920 13.737 82.996 1.00 55.84 225 SER A C 1
ATOM 1712 O O . SER A 1 225 ? -28.704 14.554 82.529 1.00 55.84 225 SER A O 1
ATOM 1714 N N . ASP A 1 226 ? -28.284 12.589 83.579 1.00 59.03 226 ASP A N 1
ATOM 1715 C CA . ASP A 1 226 ? -29.641 12.125 83.947 1.00 59.03 226 ASP A CA 1
ATOM 1716 C C . ASP A 1 226 ? -30.382 11.227 82.916 1.00 59.03 226 ASP A C 1
ATOM 1718 O O . ASP A 1 226 ? -31.115 11.706 82.047 1.00 59.03 226 ASP A O 1
ATOM 1722 N N . PRO A 1 227 ? -30.212 9.888 82.982 1.00 57.94 227 PRO A N 1
ATOM 1723 C CA . PRO A 1 227 ? -30.725 8.962 81.982 1.00 57.94 227 PRO A CA 1
ATOM 1724 C C . PRO A 1 227 ? -31.998 8.278 82.489 1.00 57.94 227 PRO A C 1
ATOM 1726 O O . PRO A 1 227 ? -31.924 7.526 83.454 1.00 57.94 227 PRO A O 1
ATOM 1729 N N . THR A 1 228 ? -33.157 8.443 81.840 1.00 56.94 228 THR A N 1
ATOM 1730 C CA . THR A 1 228 ? -34.088 7.300 81.640 1.00 56.94 228 THR A CA 1
ATOM 1731 C C . THR A 1 228 ? -35.315 7.592 80.777 1.00 56.94 228 THR A C 1
ATOM 1733 O O . THR A 1 228 ? -35.729 6.687 80.064 1.00 56.94 228 THR A O 1
ATOM 1736 N N . SER A 1 229 ? -35.897 8.797 80.757 1.00 59.50 229 SER A N 1
ATOM 1737 C CA . SER A 1 229 ? -37.128 9.036 79.966 1.00 59.50 229 SER A CA 1
ATOM 1738 C C . SER A 1 229 ? -36.876 9.685 78.597 1.00 59.50 229 SER A C 1
ATOM 1740 O O . SER A 1 229 ? -37.443 9.244 77.595 1.00 59.50 229 SER A O 1
ATOM 1742 N N . GLU A 1 230 ? -35.981 10.674 78.510 1.00 58.72 230 GLU A N 1
ATOM 1743 C CA . GLU A 1 230 ? -35.655 11.343 77.238 1.00 58.72 230 GLU A CA 1
ATOM 1744 C C . GLU A 1 230 ? -34.800 10.471 76.315 1.00 58.72 230 GLU A C 1
ATOM 1746 O O . GLU A 1 230 ? -35.006 10.468 75.099 1.00 58.72 230 GLU A O 1
ATOM 1751 N N . LEU A 1 231 ? -33.900 9.660 76.880 1.00 62.97 231 LEU A N 1
ATOM 1752 C CA . LEU A 1 231 ? -33.070 8.734 76.108 1.00 62.97 231 LEU A CA 1
ATOM 1753 C C . LEU A 1 231 ? -33.933 7.696 75.378 1.00 62.97 231 LEU A C 1
ATOM 1755 O O . LEU A 1 231 ? -33.688 7.391 74.217 1.00 62.97 231 LEU A O 1
ATOM 1759 N N . GLN A 1 232 ? -34.983 7.201 76.034 1.00 65.44 232 GLN A N 1
ATOM 1760 C CA . GLN A 1 232 ? -35.861 6.181 75.469 1.00 65.44 232 GLN A CA 1
ATOM 1761 C C . GLN A 1 232 ? -36.734 6.750 74.341 1.00 65.44 232 GLN A C 1
ATOM 1763 O O . GLN A 1 232 ? -36.800 6.169 73.264 1.00 65.44 232 GLN A O 1
ATOM 1768 N N . SER A 1 233 ? -37.275 7.958 74.530 1.00 71.00 233 SER A N 1
ATOM 1769 C CA . SER A 1 233 ? -37.982 8.716 73.484 1.00 71.00 233 SER A CA 1
ATOM 1770 C C . SER A 1 233 ? -37.097 9.015 72.263 1.00 71.00 233 SER A C 1
ATOM 1772 O O . SER A 1 233 ? -37.516 8.865 71.111 1.00 71.00 233 SER A O 1
ATOM 1774 N N . THR A 1 234 ? -35.841 9.400 72.503 1.00 71.62 234 THR A N 1
ATOM 1775 C CA . THR A 1 234 ? -34.891 9.740 71.435 1.00 71.62 234 THR A CA 1
ATOM 1776 C C . THR A 1 234 ? -34.455 8.494 70.666 1.00 71.62 234 THR A C 1
ATOM 1778 O O . THR A 1 234 ? -34.398 8.514 69.436 1.00 71.62 234 THR A O 1
ATOM 1781 N N . VAL A 1 235 ? -34.223 7.383 71.371 1.00 77.12 235 VAL A N 1
ATOM 1782 C CA . VAL A 1 235 ? -33.916 6.080 70.768 1.00 77.12 235 VAL A CA 1
ATOM 1783 C C . VAL A 1 235 ? -35.097 5.569 69.942 1.00 77.12 235 VAL A C 1
ATOM 1785 O O . VAL A 1 235 ? -34.895 5.165 68.800 1.00 77.12 235 VAL A O 1
ATOM 1788 N N . ASP A 1 236 ? -36.328 5.662 70.444 1.00 77.19 236 ASP A N 1
ATOM 1789 C CA . ASP A 1 236 ? -37.519 5.242 69.695 1.00 77.19 236 ASP A CA 1
ATOM 1790 C C . ASP A 1 236 ? -37.742 6.104 68.443 1.00 77.19 236 ASP A C 1
ATOM 1792 O O . ASP A 1 236 ? -38.096 5.594 67.375 1.00 77.19 236 ASP A O 1
ATOM 1796 N N . THR A 1 237 ? -37.470 7.408 68.531 1.00 82.62 237 THR A N 1
ATOM 1797 C CA . THR A 1 237 ? -37.541 8.320 67.379 1.00 82.62 237 THR A CA 1
ATOM 1798 C C . THR A 1 237 ? -36.484 7.971 66.329 1.00 82.62 237 THR A C 1
ATOM 1800 O O . THR A 1 237 ? -36.803 7.881 65.141 1.00 82.62 237 THR A O 1
ATOM 1803 N N . ALA A 1 238 ? -35.246 7.696 66.751 1.00 75.69 238 ALA A N 1
ATOM 1804 C CA . ALA A 1 238 ? -34.163 7.294 65.857 1.00 75.69 238 ALA A CA 1
ATOM 1805 C C . ALA A 1 238 ? -34.433 5.930 65.195 1.00 75.69 238 ALA A C 1
ATOM 1807 O O . ALA A 1 238 ? -34.250 5.784 63.986 1.00 75.69 238 ALA A O 1
ATOM 1808 N N . ILE A 1 239 ? -34.940 4.948 65.947 1.00 82.31 239 ILE A N 1
ATOM 1809 C CA . ILE A 1 239 ? -35.304 3.625 65.417 1.00 82.31 239 ILE A CA 1
ATOM 1810 C C . ILE A 1 239 ? -36.410 3.747 64.363 1.00 82.31 239 ILE A C 1
ATOM 1812 O O . ILE A 1 239 ? -36.333 3.110 63.310 1.00 82.31 239 ILE A O 1
ATOM 1816 N N . ASN A 1 240 ? -37.422 4.582 64.606 1.00 82.75 240 ASN A N 1
ATOM 1817 C CA . ASN A 1 240 ? -38.510 4.784 63.651 1.00 82.75 240 ASN A CA 1
ATOM 1818 C C . ASN A 1 240 ? -38.050 5.528 62.388 1.00 82.75 240 ASN A C 1
ATOM 1820 O O . ASN A 1 240 ? -38.471 5.160 61.289 1.00 82.75 240 ASN A O 1
ATOM 1824 N N . ALA A 1 241 ? -37.147 6.504 62.518 1.00 84.69 241 ALA A N 1
ATOM 1825 C CA . ALA A 1 241 ? -36.545 7.190 61.375 1.00 84.69 241 ALA A CA 1
ATOM 1826 C C . ALA A 1 241 ? -35.723 6.225 60.500 1.00 84.69 241 ALA A C 1
ATOM 1828 O O . ALA A 1 241 ? -35.922 6.174 59.286 1.00 84.69 241 ALA A O 1
ATOM 1829 N N . ILE A 1 242 ? -34.886 5.384 61.118 1.00 80.88 242 ILE A N 1
ATOM 1830 C CA . ILE A 1 242 ? -34.093 4.364 60.411 1.00 80.88 242 ILE A CA 1
ATOM 1831 C C . ILE A 1 242 ? -35.005 3.342 59.720 1.00 80.88 242 ILE A C 1
ATOM 1833 O O . ILE A 1 242 ? -34.758 2.947 58.581 1.00 80.88 242 ILE A O 1
ATOM 1837 N N . ARG A 1 243 ? -36.093 2.919 60.375 1.00 86.25 243 ARG A N 1
ATOM 1838 C CA . ARG A 1 243 ? -37.040 1.954 59.798 1.00 86.25 243 ARG A CA 1
ATOM 1839 C C . ARG A 1 243 ? -37.780 2.532 58.586 1.00 86.25 243 ARG A C 1
ATOM 1841 O O . ARG A 1 243 ? -37.957 1.818 57.601 1.00 86.25 243 ARG A O 1
ATOM 1848 N N . ALA A 1 244 ? -38.166 3.808 58.624 1.00 82.00 244 ALA A N 1
ATOM 1849 C CA . ALA A 1 244 ? -38.754 4.498 57.473 1.00 82.00 244 ALA A CA 1
ATOM 1850 C C . ALA A 1 244 ? -37.750 4.640 56.310 1.00 82.00 244 ALA A C 1
ATOM 1852 O O . ALA A 1 244 ? -38.106 4.469 55.140 1.00 82.00 244 ALA A O 1
ATOM 1853 N N . GLU A 1 245 ? -36.474 4.876 56.618 1.00 77.81 245 GLU A N 1
ATOM 1854 C CA . GLU A 1 245 ? -35.407 4.927 55.616 1.00 77.81 245 GLU A CA 1
ATOM 1855 C C . GLU A 1 245 ? -35.140 3.577 54.946 1.00 77.81 245 GLU A C 1
ATOM 1857 O O . GLU A 1 245 ? -34.995 3.524 53.725 1.00 77.81 245 GLU A O 1
ATOM 1862 N N . LEU A 1 246 ? -35.142 2.484 55.713 1.00 84.31 246 LEU A N 1
ATOM 1863 C CA . LEU A 1 246 ? -34.982 1.124 55.189 1.00 84.31 246 LEU A CA 1
ATOM 1864 C C . LEU A 1 246 ? -36.083 0.762 54.187 1.00 84.31 246 LEU A C 1
ATOM 1866 O O . LEU A 1 246 ? -35.802 0.168 53.148 1.00 84.31 246 LEU A O 1
ATOM 1870 N N . VAL A 1 247 ? -37.325 1.171 54.464 1.00 85.44 247 VAL A N 1
ATOM 1871 C CA . VAL A 1 247 ? -38.444 1.003 53.524 1.00 85.44 247 VAL A CA 1
ATOM 1872 C C . VAL A 1 247 ? -38.184 1.788 52.239 1.00 85.44 247 VAL A C 1
ATOM 1874 O O . VAL A 1 247 ? -38.328 1.243 51.151 1.00 85.44 247 VAL A O 1
ATOM 1877 N N . THR A 1 248 ? -37.727 3.036 52.350 1.00 84.50 248 THR A N 1
ATOM 1878 C CA . THR A 1 248 ? -37.455 3.894 51.186 1.00 84.50 248 THR A CA 1
ATOM 1879 C C . THR A 1 248 ? -36.324 3.334 50.313 1.00 84.50 248 THR A C 1
ATOM 1881 O O . THR A 1 248 ? -36.410 3.359 49.084 1.00 84.50 248 THR A O 1
ATOM 1884 N N . MET A 1 249 ? -35.279 2.784 50.938 1.00 78.00 249 MET A N 1
ATOM 1885 C CA . MET A 1 249 ? -34.158 2.153 50.242 1.00 78.00 249 MET A CA 1
ATOM 1886 C C . MET A 1 249 ? -34.568 0.840 49.563 1.00 78.00 249 MET A C 1
ATOM 1888 O O . MET A 1 249 ? -34.195 0.625 48.412 1.00 78.00 249 MET A O 1
ATOM 1892 N N . ASN A 1 250 ? -35.389 0.006 50.212 1.00 79.31 250 ASN A N 1
ATOM 1893 C CA . ASN A 1 250 ? -35.935 -1.200 49.582 1.00 79.31 250 ASN A CA 1
ATOM 1894 C C . ASN A 1 250 ? -36.784 -0.870 48.349 1.00 79.31 250 ASN A C 1
ATOM 1896 O O . ASN A 1 250 ? -36.620 -1.515 47.318 1.00 79.31 250 ASN A O 1
ATOM 1900 N N . THR A 1 251 ? -37.607 0.180 48.400 1.00 81.19 251 THR A N 1
ATOM 1901 C CA . THR A 1 251 ? -38.383 0.625 47.232 1.00 81.19 251 THR A CA 1
ATOM 1902 C C . THR A 1 251 ? -37.481 1.110 46.091 1.00 81.19 251 THR A C 1
ATOM 1904 O O . THR A 1 251 ? -37.770 0.877 44.918 1.00 81.19 251 THR A O 1
ATOM 1907 N N . ALA A 1 252 ? -36.363 1.776 46.403 1.00 77.50 252 ALA A N 1
ATOM 1908 C CA . ALA A 1 252 ? -35.387 2.185 45.393 1.00 77.50 252 ALA A CA 1
ATOM 1909 C C . ALA A 1 252 ? -34.665 0.978 44.765 1.00 77.50 252 ALA A C 1
ATOM 1911 O O . ALA A 1 252 ? -34.462 0.954 43.553 1.00 77.50 252 ALA A O 1
ATOM 1912 N N . ILE A 1 253 ? -34.328 -0.038 45.567 1.00 75.19 253 ILE A N 1
ATOM 1913 C CA . ILE A 1 253 ? -33.714 -1.288 45.097 1.00 75.19 253 ILE A CA 1
ATOM 1914 C C . ILE A 1 253 ? -34.685 -2.085 44.217 1.00 75.19 253 ILE A C 1
ATOM 1916 O O . ILE A 1 253 ? -34.279 -2.567 43.160 1.00 75.19 253 ILE A O 1
ATOM 1920 N N . GLU A 1 254 ? -35.964 -2.181 44.589 1.00 77.75 254 GLU A N 1
ATOM 1921 C CA . GLU A 1 254 ? -36.994 -2.799 43.741 1.00 77.75 254 GLU A CA 1
ATOM 1922 C C . GLU A 1 254 ? -37.129 -2.068 42.404 1.00 77.75 254 GLU A C 1
ATOM 1924 O O . GLU A 1 254 ? -37.170 -2.709 41.358 1.00 77.75 254 GLU A O 1
ATOM 1929 N N . LYS A 1 255 ? -37.100 -0.730 42.415 1.00 79.31 255 LYS A N 1
ATOM 1930 C CA . LYS A 1 255 ? -37.180 0.079 41.193 1.00 79.31 255 LYS A CA 1
ATOM 1931 C C . LYS A 1 255 ? -35.960 -0.094 40.279 1.00 79.31 255 LYS A C 1
ATOM 1933 O O . LYS A 1 255 ? -36.102 -0.100 39.060 1.00 79.31 255 LYS A O 1
ATOM 1938 N N . ILE A 1 256 ? -34.764 -0.253 40.847 1.00 73.06 256 ILE A N 1
ATOM 1939 C CA . ILE A 1 256 ? -33.549 -0.584 40.083 1.00 73.06 256 ILE A CA 1
ATOM 1940 C C . ILE A 1 256 ? -33.646 -2.009 39.524 1.00 73.06 256 ILE A C 1
ATOM 1942 O O . ILE A 1 256 ? -33.306 -2.239 38.368 1.00 73.06 256 ILE A O 1
ATOM 1946 N N . SER A 1 257 ? -34.176 -2.951 40.307 1.00 75.94 257 SER A N 1
ATOM 1947 C CA . SER A 1 257 ? -34.352 -4.344 39.881 1.00 75.94 257 SER A CA 1
ATOM 1948 C C . SER A 1 257 ? -35.382 -4.476 38.754 1.00 75.94 257 SER A C 1
ATOM 1950 O O . SER A 1 257 ? -35.177 -5.263 37.835 1.00 75.94 257 SER A O 1
ATOM 1952 N N . SER A 1 258 ? -36.450 -3.669 38.766 1.00 72.62 258 SER A N 1
ATOM 1953 C CA . SER A 1 258 ? -37.422 -3.620 37.668 1.00 72.62 258 SER A CA 1
ATOM 1954 C C . SER A 1 258 ? -36.860 -2.967 36.404 1.00 72.62 258 SER A C 1
ATOM 1956 O O . SER A 1 258 ? -37.175 -3.414 35.308 1.00 72.62 258 SER A O 1
ATOM 1958 N N . LEU A 1 259 ? -35.987 -1.960 36.536 1.00 62.38 259 LEU A N 1
ATOM 1959 C CA . LEU A 1 259 ? -35.321 -1.335 35.384 1.00 62.38 259 LEU A CA 1
ATOM 1960 C C . LEU A 1 259 ? -34.314 -2.282 34.711 1.00 62.38 259 LEU A C 1
ATOM 1962 O O . LEU A 1 259 ? -34.172 -2.239 33.496 1.00 62.38 259 LEU A O 1
ATOM 1966 N N . SER A 1 260 ? -33.678 -3.183 35.468 1.00 56.41 260 SER A N 1
ATOM 1967 C CA . SER A 1 260 ? -32.842 -4.257 34.904 1.00 56.41 260 SER A CA 1
ATOM 1968 C C . SER A 1 260 ? -33.648 -5.399 34.266 1.00 56.41 260 SER A C 1
ATOM 1970 O O . SER A 1 260 ? -33.096 -6.171 33.487 1.00 56.41 260 SER A O 1
ATOM 1972 N N . ALA A 1 261 ? -34.939 -5.538 34.587 1.00 51.56 261 ALA A N 1
ATOM 1973 C CA . ALA A 1 261 ? -35.802 -6.584 34.033 1.00 51.56 261 ALA A CA 1
ATOM 1974 C C . ALA A 1 261 ? -36.457 -6.186 32.694 1.00 51.56 261 ALA A C 1
ATOM 1976 O O . ALA A 1 261 ? -36.817 -7.063 31.912 1.00 51.56 261 ALA A O 1
ATOM 1977 N N . GLU A 1 262 ? -36.577 -4.889 32.393 1.00 45.31 262 GLU A N 1
ATOM 1978 C CA . GLU A 1 262 ? -37.157 -4.389 31.132 1.00 45.31 262 GLU A CA 1
ATOM 1979 C C . GLU A 1 262 ? -36.174 -4.366 29.944 1.00 45.31 262 GLU A C 1
ATOM 1981 O O . GLU A 1 262 ? -36.601 -4.158 28.811 1.00 45.31 262 GLU A O 1
ATOM 1986 N N . GLU A 1 263 ? -34.886 -4.661 30.160 1.00 45.59 263 GLU A N 1
ATOM 1987 C CA . GLU A 1 263 ? -33.882 -4.801 29.087 1.00 45.59 263 GLU A CA 1
ATOM 1988 C C . GLU A 1 263 ? -33.649 -6.267 28.653 1.00 45.59 263 GLU A C 1
ATOM 1990 O O . GLU A 1 263 ? -32.871 -6.529 27.742 1.00 45.59 263 GLU A O 1
ATOM 1995 N N . ASN A 1 264 ? -34.365 -7.233 29.249 1.00 39.91 264 ASN A N 1
ATOM 1996 C CA . ASN A 1 264 ? -34.222 -8.672 28.981 1.00 39.91 264 ASN A CA 1
ATOM 1997 C C . ASN A 1 264 ? -35.523 -9.321 28.478 1.00 39.91 264 ASN A C 1
ATOM 1999 O O . ASN A 1 264 ? -36.052 -10.273 29.050 1.00 39.91 264 ASN A O 1
ATOM 2003 N N . LEU A 1 265 ? -36.019 -8.835 27.341 1.00 42.31 265 LEU A N 1
ATOM 2004 C CA . LEU A 1 265 ? -36.925 -9.600 26.484 1.00 42.31 265 LEU A CA 1
ATOM 2005 C C . LEU A 1 265 ? -36.263 -9.827 25.126 1.00 42.31 265 LEU A C 1
ATOM 2007 O O . LEU A 1 265 ? -36.571 -9.160 24.145 1.00 42.31 265 LEU A O 1
ATOM 2011 N N . THR A 1 266 ? -35.336 -10.783 25.079 1.00 38.34 266 THR A N 1
ATOM 2012 C CA . THR A 1 266 ? -35.214 -11.772 23.993 1.00 38.34 266 THR A CA 1
ATOM 2013 C C . THR A 1 266 ? -34.229 -12.874 24.401 1.00 38.34 266 THR A C 1
ATOM 2015 O O . THR A 1 266 ? -33.033 -12.640 24.451 1.00 38.34 266 THR A O 1
ATOM 2018 N N . GLY A 1 267 ? -34.791 -14.054 24.700 1.00 35.34 267 GLY A N 1
ATOM 2019 C CA . GLY A 1 267 ? -34.214 -15.411 24.621 1.00 35.34 267 GLY A CA 1
ATOM 2020 C C . GLY A 1 267 ? -32.754 -15.605 25.048 1.00 35.34 267 GLY A C 1
ATOM 2021 O O . GLY A 1 267 ? -31.850 -15.276 24.298 1.00 35.34 267 GLY A O 1
ATOM 2022 N N . ASP A 1 268 ? -32.476 -16.107 26.250 1.00 37.59 268 ASP A N 1
ATOM 2023 C CA . ASP A 1 268 ? -32.535 -17.539 26.612 1.00 37.59 268 ASP A CA 1
ATOM 2024 C C . ASP A 1 268 ? -31.416 -18.376 25.962 1.00 37.59 268 ASP A C 1
ATOM 2026 O O . ASP A 1 268 ? -31.578 -18.910 24.865 1.00 37.59 268 ASP A O 1
ATOM 2030 N N . SER A 1 269 ? -30.272 -18.465 26.654 1.00 41.91 269 SER A N 1
ATOM 2031 C CA . SER A 1 269 ? -29.544 -19.714 26.952 1.00 41.91 269 SER A CA 1
ATOM 2032 C C . SER A 1 269 ? -28.282 -19.402 27.766 1.00 41.91 269 SER A C 1
ATOM 2034 O O . SER A 1 269 ? -27.243 -19.030 27.228 1.00 41.91 269 SER A O 1
ATOM 2036 N N . GLU A 1 270 ? -28.366 -19.578 29.086 1.00 41.22 270 GLU A N 1
ATOM 2037 C CA . GLU A 1 270 ? -27.202 -19.649 29.972 1.00 41.22 270 GLU A CA 1
ATOM 2038 C C . GLU A 1 270 ? -26.354 -20.890 29.644 1.00 41.22 270 GLU A C 1
ATOM 2040 O O . GLU A 1 270 ? -26.790 -22.014 29.883 1.00 41.22 270 GLU A O 1
ATOM 2045 N N . SER A 1 271 ? -25.117 -20.698 29.173 1.00 42.03 271 SER A N 1
ATOM 2046 C CA . SER A 1 271 ? -23.987 -21.597 29.463 1.00 42.03 271 SER A CA 1
ATOM 2047 C C . SER A 1 271 ? -22.655 -20.979 29.016 1.00 42.03 271 SER A C 1
ATOM 2049 O O . SER A 1 271 ? -22.255 -21.106 27.866 1.00 42.03 271 SER A O 1
ATOM 2051 N N . GLY A 1 272 ? -21.963 -20.342 29.966 1.00 45.06 272 GLY A N 1
ATOM 2052 C CA . GLY A 1 272 ? -20.499 -20.241 30.025 1.00 45.06 272 GLY A CA 1
ATOM 2053 C C . GLY A 1 272 ? -19.778 -19.455 28.924 1.00 45.06 272 GLY A C 1
ATOM 2054 O O . GLY A 1 272 ? -19.424 -20.016 27.896 1.00 45.06 272 GLY A O 1
ATOM 2055 N N . ASP A 1 273 ? -19.399 -18.216 29.256 1.00 45.84 273 ASP A N 1
ATOM 2056 C CA . ASP A 1 273 ? -18.474 -17.358 28.493 1.00 45.84 273 ASP A CA 1
ATOM 2057 C C . ASP A 1 273 ? -19.035 -16.879 27.140 1.00 45.84 273 ASP A C 1
ATOM 2059 O O . ASP A 1 273 ? -18.581 -17.259 26.065 1.00 45.84 273 ASP A O 1
ATOM 2063 N N . ASP A 1 274 ? -20.040 -16.000 27.221 1.00 52.72 274 ASP A N 1
ATOM 2064 C CA . ASP A 1 274 ? -20.825 -15.430 26.110 1.00 52.72 274 ASP A CA 1
ATOM 2065 C C . ASP A 1 274 ? -20.060 -14.358 25.298 1.00 52.72 274 ASP A C 1
ATOM 2067 O O . ASP A 1 274 ? -20.608 -13.386 24.772 1.00 52.72 274 ASP A O 1
ATOM 2071 N N . GLY A 1 275 ? -18.736 -14.496 25.239 1.00 66.81 275 GLY A N 1
ATOM 2072 C CA . GLY A 1 275 ? -17.907 -13.723 24.332 1.00 66.81 275 GLY A CA 1
ATOM 2073 C C . GLY A 1 275 ? -18.006 -14.309 22.920 1.00 66.81 275 GLY A C 1
ATOM 2074 O O . GLY A 1 275 ? -17.928 -15.530 22.763 1.00 66.81 275 GLY A O 1
ATOM 2075 N N . PRO A 1 276 ? -18.120 -13.487 21.859 1.00 79.25 276 PRO A N 1
ATOM 2076 C CA . PRO A 1 276 ? -18.019 -13.990 20.494 1.00 79.25 276 PRO A CA 1
ATOM 2077 C C . PRO A 1 276 ? -16.716 -14.784 20.342 1.00 79.25 276 PRO A C 1
ATOM 2079 O O . PRO A 1 276 ? -15.638 -14.316 20.720 1.00 79.25 276 PRO A O 1
ATOM 2082 N N . HIS A 1 277 ? -16.817 -16.009 19.816 1.00 88.19 277 HIS A N 1
ATOM 2083 C CA . HIS A 1 277 ? -15.671 -16.904 19.665 1.00 88.19 277 HIS A CA 1
ATOM 2084 C C . HIS A 1 277 ? -14.511 -16.185 18.963 1.00 88.19 277 HIS A C 1
ATOM 2086 O O . HIS A 1 277 ? -14.730 -15.449 18.004 1.00 88.19 277 HIS A O 1
ATOM 2092 N N . ARG A 1 278 ? -13.260 -16.429 19.383 1.00 93.25 278 ARG A N 1
ATOM 2093 C CA . ARG A 1 278 ? -12.076 -15.679 18.901 1.00 93.25 278 ARG A CA 1
ATOM 2094 C C . ARG A 1 278 ? -11.917 -15.664 17.377 1.00 93.25 278 ARG A C 1
ATOM 2096 O O . ARG A 1 278 ? -11.323 -14.737 16.851 1.00 93.25 278 ARG A O 1
ATOM 2103 N N . ILE A 1 279 ? -12.441 -16.659 16.655 1.00 95.12 279 ILE A N 1
ATOM 2104 C CA . ILE A 1 279 ? -12.426 -16.647 15.179 1.00 95.12 279 ILE A CA 1
ATOM 2105 C C . ILE A 1 279 ? -13.294 -15.523 14.593 1.00 95.12 279 ILE A C 1
ATOM 2107 O O . ILE A 1 279 ? -12.929 -14.929 13.587 1.00 95.12 279 ILE A O 1
ATOM 2111 N N . LEU A 1 280 ? -14.404 -15.188 15.254 1.00 95.81 280 LEU A N 1
ATOM 2112 C CA . LEU A 1 280 ? -15.362 -14.182 14.801 1.00 95.81 280 LEU A CA 1
ATOM 2113 C C . LEU A 1 280 ? -14.763 -12.772 14.861 1.00 95.81 280 LEU A C 1
ATOM 2115 O O . LEU A 1 280 ? -15.089 -11.935 14.030 1.00 95.81 280 LEU A O 1
ATOM 2119 N N . THR A 1 281 ? -13.800 -12.523 15.760 1.00 94.81 281 THR A N 1
ATOM 2120 C CA . THR A 1 281 ? -13.133 -11.212 15.866 1.00 94.81 281 THR A CA 1
ATOM 2121 C C . THR A 1 281 ? -12.228 -10.871 14.681 1.00 94.81 281 THR A C 1
ATOM 2123 O O . THR A 1 281 ? -11.826 -9.717 14.550 1.00 94.81 281 THR A O 1
ATOM 2126 N N . TYR A 1 282 ? -11.896 -11.851 13.833 1.00 95.56 282 TYR A N 1
ATOM 2127 C CA . TYR A 1 282 ? -11.091 -11.636 12.627 1.00 95.56 282 TYR A CA 1
ATOM 2128 C C . TYR A 1 282 ? -11.935 -11.258 11.404 1.00 95.56 282 TYR A C 1
ATOM 2130 O O . TYR A 1 282 ? -11.381 -10.809 10.404 1.00 95.56 282 TYR A O 1
ATOM 2138 N N . PHE A 1 283 ? -13.264 -11.390 11.469 1.00 95.00 283 PHE A N 1
ATOM 2139 C CA . PHE A 1 283 ? -14.141 -10.974 10.379 1.00 95.00 283 PHE A CA 1
ATOM 2140 C C . PHE A 1 283 ? -14.328 -9.456 10.393 1.00 95.00 283 PHE A C 1
ATOM 2142 O O . PHE A 1 283 ? -14.870 -8.883 11.334 1.00 95.00 283 PHE A O 1
ATOM 2149 N N . ASN A 1 284 ? -13.922 -8.798 9.305 1.00 92.94 284 ASN A N 1
ATOM 2150 C CA . ASN A 1 284 ? -14.109 -7.353 9.143 1.00 92.94 284 ASN A CA 1
ATOM 2151 C C . ASN A 1 284 ? -15.568 -6.991 8.814 1.00 92.94 284 ASN A C 1
ATOM 2153 O O . ASN A 1 284 ? -16.046 -5.914 9.165 1.00 92.94 284 ASN A O 1
ATOM 2157 N N . LYS A 1 285 ? -16.291 -7.894 8.137 1.00 94.94 285 LYS A N 1
ATOM 2158 C CA . LYS A 1 285 ? -17.678 -7.697 7.703 1.00 94.94 285 LYS A CA 1
ATOM 2159 C C . LYS A 1 285 ? -18.615 -8.562 8.539 1.00 94.94 285 LYS A C 1
ATOM 2161 O O . LYS A 1 285 ? -18.552 -9.787 8.488 1.00 94.94 285 LYS A O 1
ATOM 2166 N N . LYS A 1 286 ? -19.583 -7.927 9.206 1.00 92.38 286 LYS A N 1
ATOM 2167 C CA . LYS A 1 286 ? -20.626 -8.623 9.986 1.00 92.38 286 LYS A CA 1
ATOM 2168 C C . LYS A 1 286 ? -21.529 -9.523 9.125 1.00 92.38 286 LYS A C 1
ATOM 2170 O O . LYS A 1 286 ? -22.155 -10.445 9.636 1.00 92.38 286 LYS A O 1
ATOM 2175 N N . SER A 1 287 ? -21.612 -9.252 7.818 1.00 94.19 287 SER A N 1
ATOM 2176 C CA . SER A 1 287 ? -22.292 -10.128 6.851 1.00 94.19 287 SER A CA 1
ATOM 2177 C C . SER A 1 287 ? -21.561 -11.463 6.699 1.00 94.19 287 SER A C 1
ATOM 2179 O O . SER A 1 287 ? -22.185 -12.516 6.800 1.00 94.19 287 SER A O 1
ATOM 2181 N N . ASP A 1 288 ? -20.240 -11.413 6.529 1.00 95.38 288 ASP A N 1
ATOM 2182 C CA . ASP A 1 288 ? -19.394 -12.590 6.323 1.00 95.38 288 ASP A CA 1
ATOM 2183 C C . ASP A 1 288 ? -19.293 -13.417 7.610 1.00 95.38 288 ASP A C 1
ATOM 2185 O O . ASP A 1 288 ? -19.348 -14.640 7.558 1.00 95.38 288 ASP A O 1
ATOM 2189 N N . GLU A 1 289 ? -19.259 -12.756 8.773 1.00 96.06 289 GLU A N 1
ATOM 2190 C CA . GLU A 1 289 ? -19.357 -13.404 10.088 1.00 96.06 289 GLU A CA 1
ATOM 2191 C C . GLU A 1 289 ? -20.655 -14.222 10.216 1.00 96.06 289 GLU A C 1
ATOM 2193 O O . GLU A 1 289 ? -20.628 -15.409 10.543 1.00 96.06 289 GLU A O 1
ATOM 2198 N N . LYS A 1 290 ? -21.809 -13.616 9.897 1.00 95.75 290 LYS A N 1
ATOM 2199 C CA . LYS A 1 290 ? -23.109 -14.308 9.925 1.00 95.75 290 LYS A CA 1
ATOM 2200 C C . LYS A 1 290 ? -23.162 -15.462 8.929 1.00 95.75 290 LYS A C 1
ATOM 2202 O O . LYS A 1 290 ? -23.694 -16.524 9.253 1.00 95.75 290 LYS A O 1
ATOM 2207 N N . GLN A 1 291 ? -22.619 -15.263 7.731 1.00 96.44 291 GLN A N 1
ATOM 2208 C CA . GLN A 1 291 ? -22.576 -16.292 6.699 1.00 96.44 291 GLN A CA 1
ATOM 2209 C C . GLN A 1 291 ? -21.684 -17.463 7.127 1.00 96.44 291 GLN A C 1
ATOM 2211 O O . GLN A 1 291 ? -22.093 -18.613 6.992 1.00 96.44 291 GLN A O 1
ATOM 2216 N N . PHE A 1 292 ? -20.522 -17.188 7.723 1.00 97.50 292 PHE A N 1
ATOM 2217 C CA . PHE A 1 292 ? -19.638 -18.197 8.301 1.00 97.50 292 PHE A CA 1
ATOM 2218 C C . PHE A 1 292 ? -20.347 -19.014 9.384 1.00 97.50 292 PHE A C 1
ATOM 2220 O O . PHE A 1 292 ? -20.354 -20.241 9.311 1.00 97.50 292 PHE A O 1
ATOM 2227 N N . ILE A 1 293 ? -21.005 -18.356 10.346 1.00 96.75 293 ILE A N 1
ATOM 2228 C CA . ILE A 1 293 ? -21.754 -19.042 11.411 1.00 96.75 293 ILE A CA 1
ATOM 2229 C C . ILE A 1 293 ? -22.852 -19.933 10.810 1.00 96.75 293 ILE A C 1
ATOM 2231 O O . ILE A 1 293 ? -22.977 -21.100 11.190 1.00 96.75 293 ILE A O 1
ATOM 2235 N N . SER A 1 294 ? -23.614 -19.411 9.843 1.00 97.25 294 SER A N 1
ATOM 2236 C CA . SER A 1 294 ? -24.684 -20.153 9.166 1.00 97.25 294 SER A CA 1
ATOM 2237 C C . SER A 1 294 ? -24.152 -21.385 8.430 1.00 97.25 294 SER A C 1
ATOM 2239 O O . SER A 1 294 ? -24.696 -22.475 8.590 1.00 97.25 294 SER A O 1
ATOM 2241 N N . LEU A 1 295 ? -23.070 -21.238 7.661 1.00 97.50 295 LEU A N 1
ATOM 2242 C CA . LEU A 1 295 ? -22.476 -22.323 6.877 1.00 97.50 295 LEU A CA 1
ATOM 2243 C C . LEU A 1 295 ? -21.812 -23.381 7.762 1.00 97.50 295 LEU A C 1
ATOM 2245 O O . LEU A 1 295 ? -21.948 -24.572 7.492 1.00 97.50 295 LEU A O 1
ATOM 2249 N N . VAL A 1 296 ? -21.125 -22.977 8.836 1.00 97.12 296 VAL A N 1
ATOM 2250 C CA . VAL A 1 296 ? -20.560 -23.921 9.813 1.00 97.12 296 VAL A CA 1
ATOM 2251 C C . VAL A 1 296 ? -21.676 -24.733 10.463 1.00 97.12 296 VAL A C 1
ATOM 2253 O O . VAL A 1 296 ? -21.557 -25.954 10.571 1.00 97.12 296 VAL A O 1
ATOM 2256 N N . THR A 1 297 ? -22.767 -24.076 10.858 1.00 96.31 297 THR A N 1
ATOM 2257 C CA . THR A 1 297 ? -23.926 -24.741 11.466 1.00 96.31 297 THR A CA 1
ATOM 2258 C C . THR A 1 297 ? -24.554 -25.734 10.486 1.00 96.31 297 THR A C 1
ATOM 2260 O O . THR A 1 297 ? -24.716 -26.903 10.830 1.00 96.31 297 THR A O 1
ATOM 2263 N N . GLU A 1 298 ? -24.784 -25.329 9.234 1.00 97.12 298 GLU A N 1
ATOM 2264 C CA . GLU A 1 298 ? -25.312 -26.199 8.174 1.00 97.12 298 GLU A CA 1
ATOM 2265 C C . GLU A 1 298 ? -24.390 -27.402 7.884 1.00 97.12 298 GLU A C 1
ATOM 2267 O O . GLU A 1 298 ? -24.840 -28.544 7.752 1.00 97.12 298 GLU A O 1
ATOM 2272 N N . ALA A 1 299 ? -23.077 -27.180 7.809 1.00 96.81 299 ALA A N 1
ATOM 2273 C CA . ALA A 1 299 ? -22.101 -28.234 7.546 1.00 96.81 299 ALA A CA 1
ATOM 2274 C C . ALA A 1 299 ? -22.009 -29.238 8.710 1.00 96.81 299 ALA A C 1
ATOM 2276 O O . ALA A 1 299 ? -21.911 -30.453 8.497 1.00 96.81 299 ALA A O 1
ATOM 2277 N N . VAL A 1 300 ? -22.090 -28.745 9.951 1.00 96.75 300 VAL A N 1
ATOM 2278 C CA . VAL A 1 300 ? -22.179 -29.575 11.160 1.00 96.75 300 VAL A CA 1
ATOM 2279 C C . VAL A 1 300 ? -23.492 -30.358 11.189 1.00 96.75 300 VAL A C 1
ATOM 2281 O O . VAL A 1 300 ? -23.491 -31.539 11.549 1.00 96.75 300 VAL A O 1
ATOM 2284 N N . GLU A 1 301 ? -24.603 -29.756 10.764 1.00 96.06 301 GLU A N 1
ATOM 2285 C CA . GLU A 1 301 ? -25.890 -30.438 10.659 1.00 96.06 301 GLU A CA 1
ATOM 2286 C C . GLU A 1 301 ? -25.861 -31.602 9.675 1.00 96.06 301 GLU A C 1
ATOM 2288 O O . GLU A 1 301 ? -26.354 -32.683 10.006 1.00 96.06 301 GLU A O 1
ATOM 2293 N N . LYS A 1 302 ? -25.194 -31.409 8.532 1.00 96.88 302 LYS A N 1
ATOM 2294 C CA . LYS A 1 302 ? -24.952 -32.435 7.507 1.00 96.88 302 LYS A CA 1
ATOM 2295 C C . LYS A 1 302 ? -23.929 -33.502 7.920 1.00 96.88 302 LYS A C 1
ATOM 2297 O O . LYS A 1 302 ? -23.695 -34.440 7.161 1.00 96.88 302 LYS A O 1
ATOM 2302 N N . GLY A 1 303 ? -23.312 -33.386 9.098 1.00 96.00 303 GLY A N 1
ATOM 2303 C CA . GLY A 1 303 ? -22.343 -34.363 9.602 1.00 96.00 303 GLY A CA 1
ATOM 2304 C C . GLY A 1 303 ? -21.002 -34.353 8.861 1.00 96.00 303 GLY A C 1
ATOM 2305 O O . GLY A 1 303 ? -20.294 -35.360 8.872 1.00 96.00 303 GLY A O 1
ATOM 2306 N N . MET A 1 304 ? -20.637 -33.236 8.222 1.00 96.75 304 MET A N 1
ATOM 2307 C CA . MET A 1 304 ? -19.373 -33.112 7.489 1.00 96.75 304 MET A CA 1
ATOM 2308 C C . MET A 1 304 ? -18.160 -33.240 8.423 1.00 96.75 304 MET A C 1
ATOM 2310 O O . MET A 1 304 ? -18.177 -32.775 9.566 1.00 96.75 304 MET A O 1
ATOM 2314 N N . THR A 1 305 ? -17.078 -33.859 7.941 1.00 96.31 305 THR A N 1
ATOM 2315 C CA . THR A 1 305 ? -15.781 -33.915 8.644 1.00 96.31 305 THR A CA 1
ATOM 2316 C C . THR A 1 305 ? -15.086 -32.550 8.647 1.00 96.31 305 THR A C 1
ATOM 2318 O O . THR A 1 305 ? -15.389 -31.703 7.819 1.00 96.31 305 THR A O 1
ATOM 2321 N N . TYR A 1 306 ? -14.113 -32.321 9.538 1.00 95.38 306 TYR A N 1
ATOM 2322 C CA . TYR A 1 306 ? -13.411 -31.026 9.616 1.00 95.38 306 TYR A CA 1
ATOM 2323 C C . TYR A 1 306 ? -12.786 -30.580 8.285 1.00 95.38 306 TYR A C 1
ATOM 2325 O O . TYR A 1 306 ? -12.828 -29.397 7.970 1.00 95.38 306 TYR A O 1
ATOM 2333 N N . ALA A 1 307 ? -12.236 -31.516 7.506 1.00 94.19 307 ALA A N 1
ATOM 2334 C CA . ALA A 1 307 ? -11.661 -31.212 6.197 1.00 94.19 307 ALA A CA 1
ATOM 2335 C C . ALA A 1 307 ? -12.742 -30.796 5.186 1.00 94.19 307 ALA A C 1
ATOM 2337 O O . ALA A 1 307 ? -12.588 -29.787 4.511 1.00 94.19 307 ALA A O 1
ATOM 2338 N N . GLN A 1 308 ? -13.863 -31.526 5.157 1.00 97.31 308 GLN A N 1
ATOM 2339 C CA . GLN A 1 308 ? -15.003 -31.207 4.293 1.00 97.31 308 GLN A CA 1
ATOM 2340 C C . GLN A 1 308 ? -15.649 -29.871 4.660 1.00 97.31 308 GLN A C 1
ATOM 2342 O O . GLN A 1 308 ? -16.060 -29.140 3.772 1.00 97.31 308 GLN A O 1
ATOM 2347 N N . VAL A 1 309 ? -15.725 -29.541 5.955 1.00 96.44 309 VAL A N 1
ATOM 2348 C CA . VAL A 1 309 ? -16.208 -28.229 6.405 1.00 96.44 309 VAL A CA 1
ATOM 2349 C C . VAL A 1 309 ? -15.275 -27.127 5.902 1.00 96.44 309 VAL A C 1
ATOM 2351 O O . VAL A 1 309 ? -15.763 -26.121 5.414 1.00 96.44 309 VAL A O 1
ATOM 2354 N N . GLY A 1 310 ? -13.953 -27.316 5.971 1.00 93.69 310 GLY A N 1
ATOM 2355 C CA . GLY A 1 310 ? -12.991 -26.342 5.443 1.00 93.69 310 GLY A CA 1
ATOM 2356 C C . GLY A 1 310 ? -13.188 -26.068 3.950 1.00 93.69 310 GLY A C 1
ATOM 2357 O O . GLY A 1 310 ? -13.327 -24.916 3.563 1.00 93.69 310 GLY A O 1
ATOM 2358 N N . GLU A 1 311 ? -13.279 -27.123 3.139 1.00 95.88 311 GLU A N 1
ATOM 2359 C CA . GLU A 1 311 ? -13.504 -27.017 1.689 1.00 95.88 311 GLU A CA 1
ATOM 2360 C C . GLU A 1 311 ? -14.868 -26.381 1.370 1.00 95.88 311 GLU A C 1
ATOM 2362 O O . GLU A 1 311 ? -14.948 -25.427 0.602 1.00 95.88 311 GLU A O 1
ATOM 2367 N N . PHE A 1 312 ? -15.930 -26.811 2.062 1.00 97.12 312 PHE A N 1
ATOM 2368 C CA . PHE A 1 312 ? -17.274 -26.243 1.919 1.00 97.12 312 PHE A CA 1
ATOM 2369 C C . PHE A 1 312 ? -17.327 -24.746 2.255 1.00 97.12 312 PHE A C 1
ATOM 2371 O O . PHE A 1 312 ? -18.028 -23.985 1.585 1.00 97.12 312 PHE A O 1
ATOM 2378 N N . LEU A 1 313 ? -16.592 -24.319 3.285 1.00 96.50 313 LEU A N 1
ATOM 2379 C CA . LEU A 1 313 ? -16.498 -22.914 3.668 1.00 96.50 313 LEU A CA 1
ATOM 2380 C C . LEU A 1 313 ? -15.713 -22.107 2.633 1.00 96.50 313 LEU A C 1
ATOM 2382 O O . LEU A 1 313 ? -16.183 -21.041 2.253 1.00 96.50 313 LEU A O 1
ATOM 2386 N N . SER A 1 314 ? -14.579 -22.617 2.147 1.00 94.38 314 SER A N 1
ATOM 2387 C CA . SER A 1 314 ? -13.779 -21.949 1.111 1.00 94.38 314 SER A CA 1
ATOM 2388 C C . SER A 1 314 ? -14.531 -21.774 -0.212 1.00 94.38 314 SER A C 1
ATOM 2390 O O . SER A 1 314 ? -14.344 -20.764 -0.882 1.00 94.38 314 SER A O 1
ATOM 2392 N N . ASP A 1 315 ? -15.408 -22.715 -0.568 1.00 96.62 315 ASP A N 1
ATOM 2393 C CA . ASP A 1 315 ? -16.218 -22.630 -1.790 1.00 96.62 315 ASP A CA 1
ATOM 2394 C C . ASP A 1 315 ? -17.419 -21.675 -1.658 1.00 96.62 315 ASP A C 1
ATOM 2396 O O . ASP A 1 315 ? -17.914 -21.146 -2.655 1.00 96.62 315 ASP A O 1
ATOM 2400 N N . SER A 1 316 ? -17.921 -21.478 -0.434 1.00 96.00 316 SER A N 1
ATOM 2401 C CA . SER A 1 316 ? -19.189 -20.775 -0.181 1.00 96.00 316 SER A CA 1
ATOM 2402 C C . SER A 1 316 ? -19.021 -19.352 0.356 1.00 96.00 316 SER A C 1
ATOM 2404 O O . SER A 1 316 ? -19.977 -18.571 0.328 1.00 96.00 316 SER A O 1
ATOM 2406 N N . LEU A 1 317 ? -17.848 -19.017 0.894 1.00 95.81 317 LEU A N 1
ATOM 2407 C CA . LEU A 1 317 ? -17.562 -17.713 1.489 1.00 95.81 317 LEU A CA 1
ATOM 2408 C C . LEU A 1 317 ? -16.894 -16.755 0.503 1.00 95.81 317 LEU A C 1
ATOM 2410 O O . LEU A 1 317 ? -16.398 -17.137 -0.555 1.00 95.81 317 LEU A O 1
ATOM 2414 N N . SER A 1 318 ? -16.875 -15.474 0.872 1.00 96.19 318 SER A N 1
ATOM 2415 C CA . SER A 1 318 ? -16.080 -14.471 0.167 1.00 96.19 318 SER A CA 1
ATOM 2416 C C . SER A 1 318 ? -14.581 -14.837 0.209 1.00 96.19 318 SER A C 1
ATOM 2418 O O . SER A 1 318 ? -14.145 -15.553 1.121 1.00 96.19 318 SER A O 1
ATOM 2420 N N . PRO A 1 319 ? -13.766 -14.350 -0.748 1.00 96.25 319 PRO A N 1
ATOM 2421 C CA . PRO A 1 319 ? -12.317 -14.555 -0.723 1.00 96.25 319 PRO A CA 1
ATOM 2422 C C . PRO A 1 319 ? -11.683 -14.089 0.597 1.00 96.25 319 PRO A C 1
ATOM 2424 O O . PRO A 1 319 ? -10.937 -14.851 1.205 1.00 96.25 319 PRO A O 1
ATOM 2427 N N . ASP A 1 320 ? -12.077 -12.908 1.089 1.00 94.81 320 ASP A N 1
ATOM 2428 C CA . ASP A 1 320 ? -11.605 -12.333 2.358 1.00 94.81 320 ASP A CA 1
ATOM 2429 C C . ASP A 1 320 ? -11.899 -13.263 3.555 1.00 94.81 320 ASP A C 1
ATOM 2431 O O . ASP A 1 320 ? -11.045 -13.519 4.401 1.00 94.81 320 ASP A O 1
ATOM 2435 N N . ALA A 1 321 ? -13.122 -13.800 3.631 1.00 95.19 321 ALA A N 1
ATOM 2436 C CA . ALA A 1 321 ? -13.533 -14.711 4.699 1.00 95.19 321 ALA A CA 1
ATOM 2437 C C . ALA A 1 321 ? -12.830 -16.073 4.611 1.00 95.19 321 ALA A C 1
ATOM 2439 O O . ALA A 1 321 ? -12.502 -16.676 5.635 1.00 95.19 321 ALA A O 1
ATOM 2440 N N . SER A 1 322 ? -12.579 -16.550 3.393 1.00 95.06 322 SER A N 1
ATOM 2441 C CA . SER A 1 322 ? -11.849 -17.795 3.150 1.00 95.06 322 SER A CA 1
ATOM 2442 C C . SER A 1 322 ? -10.379 -17.682 3.559 1.00 95.06 322 SER A C 1
ATOM 2444 O O . SER A 1 322 ? -9.834 -18.630 4.125 1.00 95.06 322 SER A O 1
ATOM 2446 N N . GLU A 1 323 ? -9.756 -16.521 3.339 1.00 96.62 323 GLU A N 1
ATOM 2447 C CA . GLU A 1 323 ? -8.389 -16.225 3.781 1.00 96.62 323 GLU A CA 1
ATOM 2448 C C . GLU A 1 323 ? -8.276 -16.255 5.314 1.00 96.62 323 GLU A C 1
ATOM 2450 O O . GLU A 1 323 ? -7.414 -16.948 5.849 1.00 96.62 323 GLU A O 1
ATOM 2455 N N . ILE A 1 324 ? -9.222 -15.637 6.036 1.00 95.50 324 ILE A N 1
ATOM 2456 C CA . ILE A 1 324 ? -9.270 -15.671 7.513 1.00 95.50 324 ILE A CA 1
ATOM 2457 C C . ILE A 1 324 ? -9.315 -17.112 8.047 1.00 95.50 324 ILE A C 1
ATOM 2459 O O . ILE A 1 324 ? -8.656 -17.451 9.035 1.00 95.50 324 ILE A O 1
ATOM 2463 N N . ILE A 1 325 ? -10.093 -17.982 7.401 1.00 94.81 325 ILE A N 1
ATOM 2464 C CA . ILE A 1 325 ? -10.212 -19.392 7.792 1.00 94.81 325 ILE A CA 1
ATOM 2465 C C . ILE A 1 325 ? -8.906 -20.147 7.525 1.00 94.81 325 ILE A C 1
ATOM 2467 O O . ILE A 1 325 ? -8.489 -20.959 8.360 1.00 94.81 325 ILE A O 1
ATOM 2471 N N . ALA A 1 326 ? -8.261 -19.871 6.388 1.00 94.88 326 ALA A N 1
ATOM 2472 C CA . ALA A 1 326 ? -6.989 -20.473 6.005 1.00 94.88 326 ALA A CA 1
ATOM 2473 C C . ALA A 1 326 ? -5.841 -20.059 6.942 1.00 94.88 326 ALA A C 1
ATOM 2475 O O . ALA A 1 326 ? -5.024 -20.904 7.313 1.00 94.88 326 ALA A O 1
ATOM 2476 N N . ASP A 1 327 ? -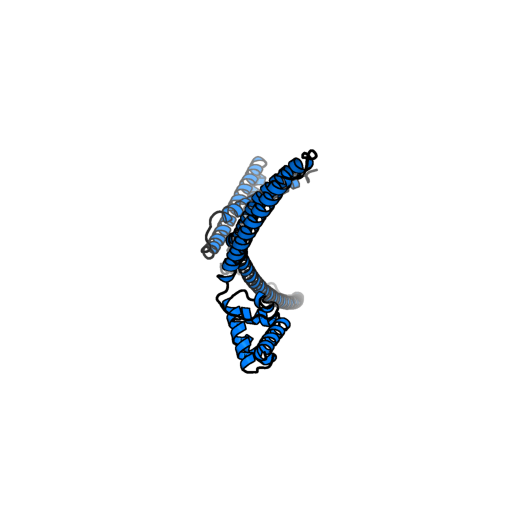5.827 -18.802 7.388 1.00 97.12 327 ASP A N 1
ATOM 2477 C CA . ASP A 1 327 ? -4.838 -18.263 8.328 1.00 97.12 327 ASP A CA 1
ATOM 2478 C C . ASP A 1 327 ? -5.041 -18.768 9.765 1.00 97.12 327 ASP A C 1
ATOM 2480 O O . ASP A 1 327 ? -4.099 -18.832 10.568 1.00 97.12 327 ASP A O 1
ATOM 2484 N N . HIS A 1 328 ? -6.272 -19.156 10.116 1.00 96.25 328 HIS A N 1
ATOM 2485 C CA . HIS A 1 328 ? -6.649 -19.564 11.471 1.00 96.25 328 HIS A CA 1
ATOM 2486 C C . HIS A 1 328 ? -7.350 -20.938 11.533 1.00 96.25 328 HIS A C 1
ATOM 2488 O O . HIS A 1 328 ? -8.462 -21.067 12.069 1.00 96.25 328 HIS A O 1
ATOM 2494 N N . PRO A 1 329 ? -6.692 -22.025 11.082 1.00 95.00 329 PRO A N 1
ATOM 2495 C CA . PRO A 1 329 ? -7.315 -23.346 10.993 1.00 95.00 329 PRO A CA 1
ATOM 2496 C C . PRO A 1 329 ? -7.630 -23.954 12.370 1.00 95.00 329 PRO A C 1
ATOM 2498 O O . PRO A 1 329 ? -8.607 -24.690 12.522 1.00 95.00 329 PRO A O 1
ATOM 2501 N N . SER A 1 330 ? -6.830 -23.646 13.397 1.00 95.44 330 SER A N 1
ATOM 2502 C CA . SER A 1 330 ? -7.058 -24.109 14.773 1.00 95.44 330 SER A CA 1
ATOM 2503 C C . SER A 1 330 ? -8.317 -23.493 15.382 1.00 95.44 330 SER A C 1
ATOM 2505 O O . SER A 1 330 ? -9.165 -24.220 15.893 1.00 95.44 330 SER A O 1
ATOM 2507 N N . LEU A 1 331 ? -8.47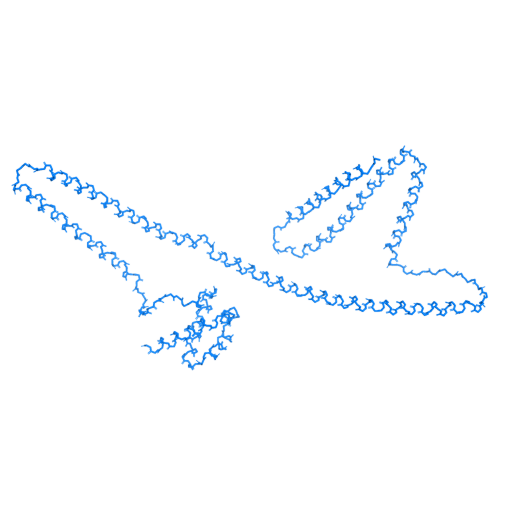5 -22.174 15.256 1.00 95.25 331 LEU A N 1
ATOM 2508 C CA . LEU A 1 331 ? -9.635 -21.444 15.766 1.00 95.25 331 LEU A CA 1
ATOM 2509 C C . LEU A 1 331 ? -10.920 -21.849 15.038 1.00 95.25 331 LEU A C 1
ATOM 2511 O O . LEU A 1 331 ? -11.955 -22.031 15.675 1.00 95.25 331 LEU A O 1
ATOM 2515 N N . THR A 1 332 ? -10.853 -22.063 13.723 1.00 95.62 332 THR A N 1
ATOM 2516 C CA . THR A 1 332 ? -11.990 -22.583 12.951 1.00 95.62 332 THR A CA 1
ATOM 2517 C C . THR A 1 332 ? -12.408 -23.965 13.455 1.00 95.62 332 THR A C 1
ATOM 2519 O O . THR A 1 332 ? -13.588 -24.230 13.684 1.00 95.62 332 THR A O 1
ATOM 2522 N N . LYS A 1 333 ? -11.439 -24.855 13.699 1.00 96.19 333 LYS A N 1
ATOM 2523 C CA . LYS A 1 333 ? -11.702 -26.198 14.227 1.00 96.19 333 LYS A CA 1
ATOM 2524 C C . LYS A 1 333 ? -12.329 -26.170 15.621 1.00 96.19 333 LYS A C 1
ATOM 2526 O O . LYS A 1 333 ? -13.218 -26.980 15.897 1.00 96.19 333 LYS A O 1
ATOM 2531 N N . ASP A 1 334 ? -11.870 -25.269 16.483 1.00 96.38 334 ASP A N 1
ATOM 2532 C CA . ASP A 1 334 ? -12.424 -25.097 17.825 1.00 96.38 334 ASP A CA 1
ATOM 2533 C C . ASP A 1 334 ? -13.863 -24.571 17.767 1.00 96.38 334 ASP A C 1
ATOM 2535 O O . ASP A 1 334 ? -14.732 -25.137 18.430 1.00 96.38 334 ASP A O 1
ATOM 2539 N N . PHE A 1 335 ? -14.162 -23.621 16.875 1.00 96.19 335 PHE A N 1
ATOM 2540 C CA . PHE A 1 335 ? -15.534 -23.158 16.652 1.00 96.19 335 PHE A CA 1
ATOM 2541 C C . PHE A 1 335 ? -16.457 -24.292 16.177 1.00 96.19 335 PHE A C 1
ATOM 2543 O O . PHE A 1 335 ? -17.517 -24.521 16.754 1.00 96.19 335 PHE A O 1
ATOM 2550 N N . ILE A 1 336 ? -16.015 -25.095 15.200 1.00 96.06 336 ILE A N 1
ATOM 2551 C CA . ILE A 1 336 ? -16.762 -26.277 14.733 1.00 96.06 336 ILE A CA 1
ATOM 2552 C C . ILE A 1 336 ? -16.993 -27.279 15.879 1.00 96.06 336 ILE A C 1
ATOM 2554 O O . ILE A 1 336 ? -18.039 -27.931 15.938 1.00 96.06 336 ILE A O 1
ATOM 2558 N N . ARG A 1 337 ? -16.025 -27.441 16.796 1.00 95.94 337 ARG A N 1
ATOM 2559 C CA . ARG A 1 337 ? -16.182 -28.309 17.976 1.00 95.94 337 ARG A CA 1
ATOM 2560 C C . ARG A 1 337 ? -17.287 -27.785 18.896 1.00 95.94 337 ARG A C 1
ATOM 2562 O O . ARG A 1 337 ? -18.111 -28.593 19.315 1.00 95.94 337 ARG A O 1
ATOM 2569 N N . ILE A 1 338 ? -17.325 -26.480 19.153 1.00 94.06 338 ILE A N 1
ATOM 2570 C CA . ILE A 1 338 ? -18.363 -25.840 19.974 1.00 94.06 338 ILE A CA 1
ATOM 2571 C C . ILE A 1 338 ? -19.740 -26.025 19.328 1.00 94.06 338 ILE A C 1
ATOM 2573 O O . ILE A 1 338 ? -20.649 -26.536 19.975 1.00 94.06 338 ILE A O 1
ATOM 2577 N N . CYS A 1 339 ? -19.880 -25.754 18.025 1.00 93.88 339 CYS A N 1
ATOM 2578 C CA . CYS A 1 339 ? -21.141 -25.977 17.306 1.00 93.88 339 CYS A CA 1
ATOM 2579 C C . CYS A 1 339 ? -21.632 -27.434 17.407 1.00 93.88 339 CYS A C 1
ATOM 2581 O O . CYS A 1 339 ? -22.828 -27.688 17.531 1.00 93.88 339 CYS A O 1
ATOM 2583 N N . ARG A 1 340 ? -20.718 -28.415 17.387 1.00 94.44 340 ARG A N 1
ATOM 2584 C CA . ARG A 1 340 ? -21.067 -29.836 17.567 1.00 94.44 340 ARG A CA 1
ATOM 2585 C C . ARG A 1 340 ? -21.497 -30.176 18.990 1.00 94.44 340 ARG A C 1
ATOM 2587 O O . ARG A 1 340 ? -22.368 -31.024 19.148 1.00 94.44 340 ARG A O 1
ATOM 2594 N N . GLN A 1 341 ? -20.874 -29.565 19.994 1.00 93.25 341 GLN A N 1
ATOM 2595 C CA . GLN A 1 341 ? -21.233 -29.761 21.400 1.00 93.25 341 GLN A CA 1
ATOM 2596 C C . GLN A 1 341 ? -22.612 -29.170 21.693 1.00 93.25 341 GLN A C 1
ATOM 2598 O O . GLN A 1 341 ? -23.443 -29.858 22.277 1.00 93.25 341 GLN A O 1
ATOM 2603 N N . ASN A 1 342 ? -22.894 -27.971 21.178 1.00 88.81 342 ASN A N 1
ATOM 2604 C CA . ASN A 1 342 ? -24.187 -27.305 21.346 1.00 88.81 342 ASN A CA 1
ATOM 2605 C C . ASN A 1 342 ? -25.343 -28.062 20.675 1.00 88.81 342 ASN A C 1
ATOM 2607 O O . ASN A 1 342 ? -26.481 -27.930 21.096 1.00 88.81 342 ASN A O 1
ATOM 2611 N N . LYS A 1 343 ? -25.070 -28.891 19.659 1.00 85.38 343 LYS A N 1
ATOM 2612 C CA . LYS A 1 343 ? -26.079 -29.771 19.046 1.00 85.38 343 LYS A CA 1
ATOM 2613 C C . LYS A 1 343 ? -26.420 -31.005 19.902 1.00 85.38 343 LYS A C 1
ATOM 2615 O O . LYS A 1 343 ? -27.430 -31.655 19.645 1.00 85.38 343 LYS A O 1
ATOM 2620 N N . GLN A 1 344 ? -25.549 -31.397 20.835 1.00 74.62 344 GLN A N 1
ATOM 2621 C CA . GLN A 1 344 ? -25.717 -32.613 21.645 1.00 74.62 344 GLN A CA 1
ATOM 2622 C C . GLN A 1 344 ? -26.314 -32.361 23.037 1.00 74.62 344 GLN A C 1
ATOM 2624 O O . GLN A 1 344 ? -26.686 -33.339 23.686 1.00 74.62 344 GLN A O 1
ATOM 2629 N N . GLY A 1 345 ? -26.361 -31.104 23.490 1.00 64.62 345 GLY A N 1
ATOM 2630 C CA . GLY A 1 345 ? -27.022 -30.688 24.733 1.00 64.62 345 GLY A CA 1
ATOM 2631 C C . GLY A 1 345 ? -28.494 -30.391 24.507 1.00 64.62 345 GLY A C 1
ATOM 2632 O O . GLY A 1 345 ? -29.297 -30.791 25.374 1.00 64.62 345 GLY A O 1
#

Radius of gyration: 46.72 Å; chains: 1; bounding box: 91×79×142 Å

pLDDT: mean 80.39, std 16.75, range [35.34, 97.88]

Secondary structure (DSSP, 8-state):
--HHHHHHHHHHHHHHHHHHHHHHHHHHHSS---TT-TTHHHHHHHHHHHHHHHHHHHHHHHHHHHHHHHHHHH-HHHHHHHHHHHHHHHHHHHHHHHGGG-----------PPPPHHHHHHHHHHHHHHHHHHHHHHHHHHHHHHHHHHHHHHHHHHHHHHHHHHHHHHHHHHHHHHHT-HHHHHHHHHHHHHHHHHHHHHHHHHHHHHHHHHHHHHHHHT--S--SSHHHHHHHHHHHHHHHHHHHHHHHHHHHHHHHHTT--S-----S--SPPTTGGG-S-HHHHHHHHHHHHHHHHTT--HHHHHHHHHHHS-HHHHHHHHH-HHHHHHHHHHHHHHTT-

Sequence (345 aa):
MKNQELRSSLIKSGILLIVCIFFIYSFAASNSGGITGTISSLFSGILFIIGLTLALAVSVLVLFGIYFGILYMYNKDTCKDTYDEFKNKVTDFSKSFCGSCSTTCFSDDKKTVPANDETLDELKENQQRIRNQLLNLEGSLAHLENSLKSLSASVGANSNTIVSLDERTTTITTVLDDKITADALTESTQPLNNKVDAIQNSIKPLADKVASLENTLTSLNNADSDPTSELQSTVDTAINAIRAELVTMNTAIEKISSLSAEENLTGDSESGDDGPHRILTYFNKKSDEKQFISLVTEAVEKGMTYAQVGEFLSDSLSPDASEIIADHPSLTKDFIRICRQNKQG

Foldseek 3Di:
DPVVVVVVVVVVVVVVVVVVVVVVVVVLPPPDDDPVCPVVVVVVVVVVVVVVVVVVVVVVVVVVVVVLVVVCVVDVVVSVVVVVVVVVVVVVVVCVVVVVPDDDDDDDDDDDDDDDPVVVVVVVVVVVVVVVVVVVVVVVVVVVVVVVVVVVVVVVVVVVVVVVVVVVVVVVVVCCCVVPDPVVVVVVVVVVVVVVVVVVVVVVVVVVVVVVVVVVVVVVVVPPPDDDDVVVVVVVVVVVVVVVVVVVVVVVVVVVVVVVVVVDPDDDDDDDDPDDQPLLVQDPDPVQSVVLVVLLLVCVVVVHDLVRSLVSSCVRGDPSSNVSCVVCVPSSVVVSVVSNVVVVD